Protein AF-0000000084753211 (afdb_homodimer)

Nearest PDB structures (foldseek):
  8gy3-assembly1_B  TM=9.825E-01  e=1.846E-16  Gluconobacter oxydans
  1n5w-assembly1_D  TM=9.647E-01  e=4.716E-14  Afipia carboxidovorans OM5
  4zoh-assembly1_C-2  TM=9.561E-01  e=1.490E-13  Sulfurisphaera tokodaii str. 7
  3hrd-assembly1_H  TM=9.287E-01  e=1.147E-13  Eubacterium barkeri
  1t3q-assembly1_D  TM=9.280E-01  e=3.265E-13  Pseudomonas putida

Organism: Allomuricauda ruestringensis (strain DSM 13258 / CIP 107369 / LMG 19739 / B1) (NCBI:txid886377)

Foldseek 3Di:
DDWDWEAELNDIDIDDDDQQQQQLCCCCPVVNNPLQDDDDLPQQQQSRWWDWLLHTDRSSRDGPNNNPHTHIYFLVSAQVPHHQLLRVLCVVLVQDDVCSSVRRLSSQLSSVCVVPLQDDLVSQLVSSVSHDDPVPSSVSSSRSSNSSSVVVVVVPDD/DDWDWEAELNDIDIDDDDQQQQQLCCCCPVVNNPCQDDDDLPQQQQSRWWDWLLHTDRSSRDGPNNNPHTHIYFLVSAQVPHHQLLRVLCVVLVQDDVCSSVRRLSSQLSSVCVVPLQDDLVSQLVSSVSHDDPVPSSVSSSRSSNSSSVVVVVVPDD

Radius of gyration: 23.86 Å; Cα contacts (8 Å, |Δi|>4): 568; chains: 2; bounding box: 36×82×51 Å

InterPro domains:
  IPR001041 2Fe-2S ferredoxin-type iron-sulfur binding domain [PF00111] (6-60)
  IPR001041 2Fe-2S ferredoxin-type iron-sulfur binding domain [PS51085] (2-78)
  IPR001041 2Fe-2S ferredoxin-type iron-sulfur binding domain [cd00207] (5-58)
  IPR002888 [2Fe-2S]-binding [PF01799] (74-146)
  IPR006058 2Fe-2S ferredoxin, iron-sulphur binding site [PS00197] (40-48)
  IPR012675 Beta-grasp domain superfamily [G3DSA:3.10.20.30] (1-76)
  IPR036010 2Fe-2S ferredoxin-like superfamily [SSF54292] (3-79)
  IPR036884 [2Fe-2S]-binding domain superfamily [SSF47741] (74-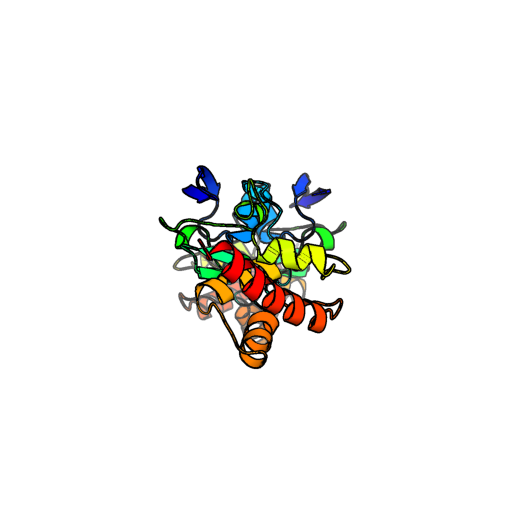155)
  IPR051452 Diverse Oxidoreductases [PTHR44379] (3-154)

Structure (mmCIF, N/CA/C/O backbone):
data_AF-0000000084753211-model_v1
#
loop_
_entity.id
_entity.type
_entity.pdbx_description
1 polymer 'Isoquinoline 1-oxidoreductase'
#
loop_
_atom_site.group_PDB
_atom_site.id
_atom_site.type_symbol
_atom_site.label_atom_id
_atom_site.label_alt_id
_atom_site.label_comp_id
_atom_site.label_asym_id
_atom_site.label_entity_id
_atom_site.label_seq_id
_atom_site.pdbx_PDB_ins_code
_atom_site.Cartn_x
_atom_site.Cartn_y
_atom_site.Cartn_z
_atom_site.occupancy
_atom_site.B_iso_or_equiv
_atom_site.auth_seq_id
_atom_site.auth_comp_id
_atom_site.auth_asym_id
_atom_site.auth_atom_id
_atom_site.pdbx_PDB_model_num
ATOM 1 N N . MET A 1 1 ? 10.016 9.797 -9.602 1 83.5 1 MET A N 1
ATOM 2 C CA . MET A 1 1 ? 9.453 8.836 -10.539 1 83.5 1 MET A CA 1
ATOM 3 C C . MET A 1 1 ? 10.508 8.336 -11.516 1 83.5 1 MET A C 1
ATOM 5 O O . MET A 1 1 ? 11.422 9.086 -11.875 1 83.5 1 MET A O 1
ATOM 9 N N . ALA A 1 2 ? 10.617 7.016 -11.797 1 89.75 2 ALA A N 1
ATOM 10 C CA . ALA A 1 2 ? 11.547 6.395 -12.742 1 89.75 2 ALA A CA 1
ATOM 11 C C . ALA A 1 2 ? 10.805 5.477 -13.711 1 89.75 2 ALA A C 1
ATOM 13 O O . ALA A 1 2 ? 9.672 5.066 -13.445 1 89.75 2 ALA A O 1
ATOM 14 N N . THR A 1 3 ? 11.445 5.359 -14.852 1 96.19 3 THR A N 1
ATOM 15 C CA . THR A 1 3 ? 10.906 4.422 -15.836 1 96.19 3 THR A CA 1
ATOM 16 C C . THR A 1 3 ? 11.43 3.012 -15.578 1 96.19 3 THR A C 1
ATOM 18 O O . THR A 1 3 ? 12.633 2.816 -15.383 1 96.19 3 THR A O 1
ATOM 21 N N . TYR A 1 4 ? 10.555 2.102 -15.555 1 97.38 4 TYR A N 1
ATOM 22 C CA . TYR A 1 4 ? 10.891 0.697 -15.344 1 97.38 4 TYR A CA 1
ATOM 23 C C . TYR A 1 4 ? 10.469 -0.145 -16.547 1 97.38 4 TYR A C 1
ATOM 25 O O . TYR A 1 4 ? 9.484 0.166 -17.219 1 97.38 4 TYR A O 1
ATOM 33 N N . THR A 1 5 ? 11.258 -1.128 -16.828 1 98.06 5 THR A N 1
ATOM 34 C CA . THR A 1 5 ? 10.883 -2.201 -17.75 1 98.06 5 THR A C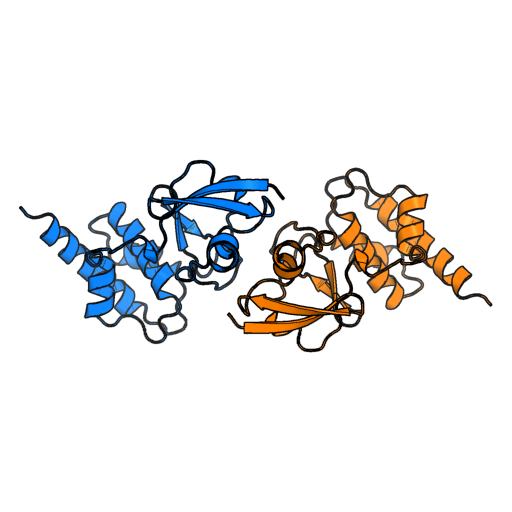A 1
ATOM 35 C C . THR A 1 5 ? 10.922 -3.553 -17.031 1 98.06 5 THR A C 1
ATOM 37 O O . THR A 1 5 ? 11.945 -3.92 -16.453 1 98.06 5 THR A O 1
ATOM 40 N N . ILE A 1 6 ? 9.852 -4.215 -17.109 1 98.25 6 ILE A N 1
ATOM 41 C CA . ILE A 1 6 ? 9.773 -5.516 -16.453 1 98.25 6 ILE A CA 1
ATOM 42 C C . ILE A 1 6 ? 9.305 -6.57 -17.453 1 98.25 6 ILE A C 1
ATOM 44 O O . ILE A 1 6 ? 8.688 -6.242 -18.469 1 98.25 6 ILE A O 1
ATOM 48 N N . ASN A 1 7 ? 9.672 -7.816 -17.203 1 98.69 7 ASN A N 1
ATOM 49 C CA . ASN A 1 7 ? 9.102 -8.938 -17.953 1 98.69 7 ASN A CA 1
ATOM 50 C C . ASN A 1 7 ? 7.871 -9.5 -17.25 1 98.69 7 ASN A C 1
ATOM 52 O O . ASN A 1 7 ? 7.984 -10.078 -16.156 1 98.69 7 ASN A O 1
ATOM 56 N N . LEU A 1 8 ? 6.75 -9.312 -17.812 1 98.62 8 LEU A N 1
ATOM 57 C CA . LEU A 1 8 ? 5.477 -9.742 -17.25 1 98.62 8 LEU A CA 1
ATOM 58 C C . LEU A 1 8 ? 4.812 -10.781 -18.156 1 98.62 8 LEU A C 1
ATOM 60 O O . LEU A 1 8 ? 4.434 -10.484 -19.281 1 98.62 8 LEU A O 1
ATOM 64 N N . ASN A 1 9 ? 4.719 -11.969 -17.609 1 98.19 9 ASN A N 1
ATOM 65 C CA . ASN A 1 9 ? 4.074 -13.047 -18.344 1 98.19 9 ASN A CA 1
ATOM 66 C C . ASN A 1 9 ? 4.695 -13.227 -19.734 1 98.19 9 ASN A C 1
ATOM 68 O O . ASN A 1 9 ? 3.982 -13.398 -20.719 1 98.19 9 ASN A O 1
ATOM 72 N N . GLY A 1 10 ? 5.949 -13.039 -19.766 1 97.44 10 GLY A N 1
ATOM 73 C CA . GLY A 1 10 ? 6.695 -13.305 -20.984 1 97.44 10 GLY A CA 1
ATOM 74 C C . GLY A 1 10 ? 6.836 -12.094 -21.891 1 97.44 10 GLY A C 1
ATOM 75 O O . GLY A 1 10 ? 7.484 -12.156 -22.922 1 97.44 10 GLY A O 1
ATOM 76 N N . GLU A 1 11 ? 6.277 -10.977 -21.516 1 97.56 11 GLU A N 1
ATOM 77 C CA . GLU A 1 11 ? 6.312 -9.766 -22.328 1 97.56 11 GLU A CA 1
ATOM 78 C C . GLU A 1 11 ? 6.945 -8.609 -21.562 1 97.56 11 GLU A C 1
ATOM 80 O O . GLU A 1 11 ? 6.68 -8.422 -20.375 1 97.56 11 GLU A O 1
ATOM 85 N N . ASP A 1 12 ? 7.715 -7.852 -22.266 1 98.19 12 ASP A N 1
ATOM 86 C CA . ASP A 1 12 ? 8.305 -6.672 -21.641 1 98.19 12 ASP A CA 1
ATOM 87 C C . ASP A 1 12 ? 7.305 -5.52 -21.578 1 98.19 12 ASP A C 1
ATOM 89 O O . ASP A 1 12 ? 6.602 -5.254 -22.562 1 98.19 12 ASP A O 1
ATOM 93 N N . GLN A 1 13 ? 7.184 -4.949 -20.453 1 97.75 13 GLN A N 1
ATOM 94 C CA . GLN A 1 13 ? 6.344 -3.777 -20.219 1 97.75 13 GLN A CA 1
ATOM 95 C C . GLN A 1 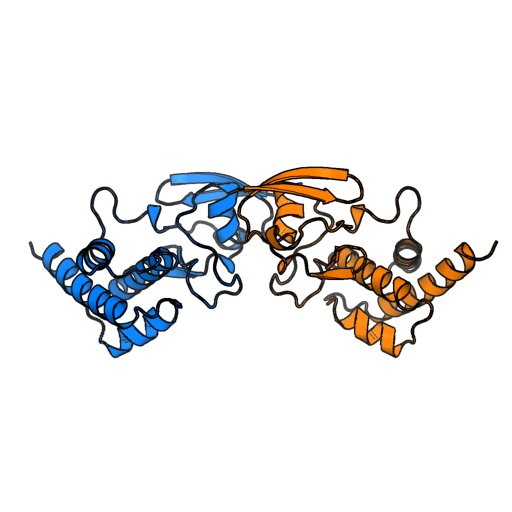13 ? 7.156 -2.619 -19.656 1 97.75 13 GLN A C 1
ATOM 97 O O . GLN A 1 13 ? 7.953 -2.807 -18.734 1 97.75 13 GLN A O 1
ATOM 102 N N . SER A 1 14 ? 6.984 -1.438 -20.203 1 98 14 SER A N 1
ATOM 103 C CA . SER A 1 14 ? 7.656 -0.244 -19.703 1 98 14 SER A CA 1
ATOM 104 C C . SER A 1 14 ? 6.648 0.774 -19.172 1 98 14 SER A C 1
ATOM 106 O O . SER A 1 14 ? 5.598 0.984 -19.781 1 98 14 SER A O 1
ATOM 108 N N . PHE A 1 15 ? 6.957 1.398 -18.062 1 96.62 15 PHE A N 1
ATOM 109 C CA . PHE A 1 15 ? 6.09 2.383 -17.422 1 96.62 15 PHE A CA 1
ATOM 110 C C . PHE A 1 15 ? 6.883 3.25 -16.453 1 96.62 15 PHE A C 1
ATOM 112 O O . PHE A 1 15 ? 8.031 2.936 -16.125 1 96.62 15 PHE A O 1
ATOM 119 N N . THR A 1 16 ? 6.34 4.34 -16.078 1 96.19 16 THR A N 1
ATOM 120 C CA . THR A 1 16 ? 6.945 5.25 -15.109 1 96.19 16 THR A CA 1
ATOM 121 C C . THR A 1 16 ? 6.129 5.289 -13.82 1 96.19 16 THR A C 1
ATOM 123 O O . THR A 1 16 ? 4.898 5.352 -13.859 1 96.19 16 THR A O 1
ATOM 126 N N . CYS A 1 17 ? 6.832 5.094 -12.648 1 95.94 17 CYS A N 1
ATOM 127 C CA . CYS A 1 17 ? 6.184 5.184 -11.352 1 95.94 17 CYS A CA 1
ATOM 128 C C . CYS A 1 17 ? 7.211 5.406 -10.242 1 95.94 17 CYS A C 1
ATOM 130 O O . CYS A 1 17 ? 8.406 5.508 -10.516 1 95.94 17 CYS A O 1
ATOM 132 N N . ASP A 1 18 ? 6.68 5.652 -9.023 1 96 18 ASP A N 1
ATOM 133 C CA . ASP A 1 18 ? 7.555 5.754 -7.859 1 96 18 ASP A CA 1
ATOM 134 C C . ASP A 1 18 ? 8.25 4.426 -7.578 1 96 18 ASP A C 1
ATOM 136 O O . ASP A 1 18 ? 7.629 3.363 -7.668 1 96 18 ASP A O 1
ATOM 140 N N . GLU A 1 19 ? 9.547 4.426 -7.238 1 96.62 19 GLU A N 1
ATOM 141 C CA . GLU A 1 19 ? 10.367 3.236 -7.031 1 96.62 19 GLU A CA 1
ATOM 142 C C . GLU A 1 19 ? 9.82 2.375 -5.898 1 96.62 19 GLU A C 1
ATOM 144 O O . GLU A 1 19 ? 10.07 1.169 -5.852 1 96.62 19 GLU A O 1
ATOM 149 N N . ASN A 1 20 ? 9.023 3.008 -4.965 1 96.75 20 ASN A N 1
ATOM 150 C CA . ASN A 1 20 ? 8.539 2.307 -3.781 1 96.75 20 ASN A CA 1
ATOM 151 C C . ASN A 1 20 ? 7.125 1.776 -3.98 1 96.75 20 ASN A C 1
ATOM 153 O O . ASN A 1 20 ? 6.566 1.126 -3.094 1 96.75 20 ASN A O 1
ATOM 157 N N . MET A 1 21 ? 6.543 2.076 -5.1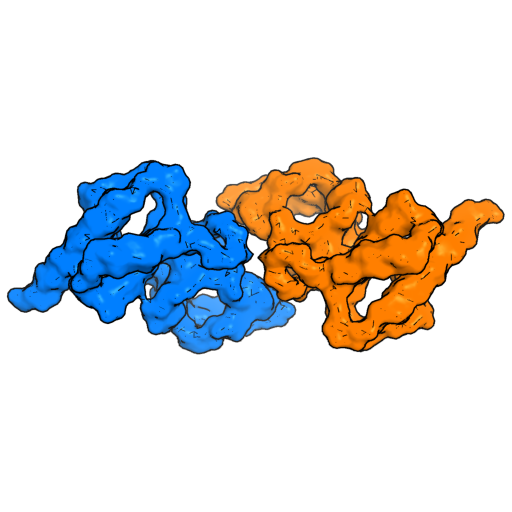76 1 96.81 21 MET A N 1
ATOM 158 C CA . MET A 1 21 ? 5.188 1.586 -5.41 1 96.81 21 MET A CA 1
ATOM 159 C C . MET A 1 21 ? 5.145 0.062 -5.375 1 96.81 21 MET A C 1
ATOM 161 O O . MET A 1 21 ? 5.918 -0.602 -6.066 1 96.81 21 MET A O 1
ATOM 165 N N . PRO A 1 22 ? 4.207 -0.458 -4.469 1 97.94 22 PRO A N 1
ATOM 166 C CA . PRO A 1 22 ? 4.102 -1.919 -4.441 1 97.94 22 PRO A CA 1
ATOM 167 C C . PRO A 1 22 ? 3.738 -2.512 -5.801 1 97.94 22 PRO A C 1
ATOM 169 O O . PRO A 1 22 ? 2.902 -1.955 -6.516 1 97.94 22 PRO A O 1
ATOM 172 N N . LEU A 1 23 ? 4.387 -3.596 -6.121 1 98.56 23 LEU A N 1
ATOM 173 C CA . LEU A 1 23 ? 4.184 -4.281 -7.395 1 98.56 23 LEU A CA 1
ATOM 174 C C . LEU A 1 23 ? 2.707 -4.586 -7.617 1 98.56 23 LEU A C 1
ATOM 176 O O . LEU A 1 23 ? 2.223 -4.535 -8.75 1 98.56 23 LEU A O 1
ATOM 180 N N . LEU A 1 24 ? 1.937 -4.852 -6.57 1 98.5 24 LEU A N 1
ATOM 181 C CA . LEU A 1 24 ? 0.503 -5.094 -6.688 1 98.5 24 LEU A CA 1
ATOM 182 C C . LEU A 1 24 ? -0.19 -3.939 -7.402 1 98.5 24 LEU A C 1
ATOM 184 O O . LEU A 1 24 ? -0.967 -4.16 -8.336 1 98.5 24 LEU A O 1
ATOM 188 N N . TRP A 1 25 ? 0.121 -2.744 -6.992 1 97.62 25 TRP A N 1
ATOM 189 C CA . TRP A 1 25 ? -0.565 -1.587 -7.555 1 97.62 25 TRP A CA 1
ATOM 190 C C . TRP A 1 25 ? -0.035 -1.264 -8.945 1 97.62 25 TRP A C 1
ATOM 192 O O . TRP A 1 25 ? -0.783 -0.799 -9.812 1 97.62 25 TRP A O 1
ATOM 202 N N . VAL A 1 26 ? 1.238 -1.549 -9.203 1 97.88 26 VAL A N 1
ATOM 203 C CA . VAL A 1 26 ? 1.739 -1.451 -10.57 1 97.88 26 VAL A CA 1
ATOM 204 C C . VAL A 1 26 ? 0.921 -2.357 -11.484 1 97.88 26 VAL A C 1
ATOM 206 O O . VAL A 1 26 ? 0.431 -1.918 -12.531 1 97.88 26 VAL A O 1
ATOM 209 N N . LEU A 1 27 ? 0.749 -3.584 -11.039 1 98.19 27 LEU A N 1
ATOM 210 C CA . LEU A 1 27 ? 0.036 -4.562 -11.852 1 98.19 27 LEU A CA 1
ATOM 211 C C . LEU A 1 27 ? -1.407 -4.125 -12.086 1 98.19 27 LEU A C 1
ATOM 213 O O . LEU A 1 27 ? -1.854 -4.035 -13.234 1 98.19 27 LEU A O 1
ATOM 217 N N . ARG A 1 28 ? -2.074 -3.746 -11.023 1 96.94 28 ARG A N 1
ATOM 218 C CA . ARG A 1 28 ? -3.516 -3.535 -11.109 1 96.94 28 ARG A CA 1
ATOM 219 C C . ARG A 1 28 ? -3.836 -2.176 -11.727 1 96.94 28 ARG A C 1
ATOM 221 O O . ARG A 1 28 ? -4.73 -2.062 -12.562 1 96.94 28 ARG A O 1
ATOM 228 N N . GLU A 1 29 ? -3.053 -1.163 -11.32 1 94.25 29 GLU A N 1
ATOM 229 C CA . GLU A 1 29 ? -3.48 0.198 -11.633 1 94.25 29 GLU A CA 1
ATOM 230 C C . GLU A 1 29 ? -2.66 0.789 -12.773 1 94.25 29 GLU A C 1
ATOM 232 O O . GLU A 1 29 ? -3.186 1.544 -13.594 1 94.25 29 GLU A O 1
ATOM 237 N N . VAL A 1 30 ? -1.401 0.484 -12.852 1 94.56 30 VAL A N 1
ATOM 238 C CA . VAL A 1 30 ? -0.56 1.032 -13.906 1 94.56 30 VAL A CA 1
ATOM 239 C C . VAL A 1 30 ? -0.692 0.179 -15.164 1 94.56 30 VAL A C 1
ATOM 241 O O . VAL A 1 30 ? -0.908 0.706 -16.266 1 94.56 30 VAL A O 1
ATOM 244 N N . LEU A 1 31 ? -0.688 -1.137 -15.023 1 96.38 31 LEU A N 1
ATOM 245 C CA . LEU A 1 31 ? -0.654 -2.031 -16.172 1 96.38 31 LEU A CA 1
ATOM 246 C C . LEU A 1 31 ? -2.025 -2.648 -16.422 1 96.38 31 LEU A C 1
ATOM 248 O O . LEU A 1 31 ? -2.221 -3.357 -17.406 1 96.38 31 LEU A O 1
ATOM 252 N N . GLN A 1 32 ? -2.936 -2.508 -15.523 1 94.94 32 GLN A N 1
ATOM 253 C CA . GLN A 1 32 ? -4.328 -2.916 -15.648 1 94.94 32 GLN A CA 1
ATOM 254 C C . GLN A 1 32 ? -4.453 -4.434 -15.734 1 94.94 32 GLN A C 1
ATOM 256 O O . GLN A 1 32 ? -5.277 -4.957 -16.484 1 94.94 32 GLN A O 1
ATOM 261 N N . LYS A 1 33 ? -3.512 -5.078 -15.125 1 97 33 LYS A N 1
ATOM 262 C CA . LYS A 1 33 ? -3.619 -6.516 -14.898 1 97 33 LYS A CA 1
ATOM 263 C C . LYS A 1 33 ? -4.23 -6.812 -13.531 1 97 33 LYS A C 1
ATOM 265 O O . LYS A 1 33 ? -3.518 -6.891 -12.531 1 97 33 LYS A O 1
ATOM 270 N N . THR A 1 34 ? -5.523 -7.109 -13.547 1 97.06 34 THR A N 1
ATOM 271 C CA . THR A 1 34 ? -6.266 -7.066 -12.289 1 97.06 34 THR A CA 1
ATOM 272 C C . THR A 1 34 ? -6.555 -8.477 -11.789 1 97.06 34 THR A C 1
ATOM 274 O O . THR A 1 34 ? -7.344 -8.664 -10.859 1 97.06 34 THR A O 1
ATOM 277 N N . GLY A 1 35 ? -5.895 -9.5 -12.383 1 97.62 35 GLY A N 1
ATOM 278 C CA . GLY A 1 35 ? -6.062 -10.852 -11.883 1 97.62 35 GLY A CA 1
ATOM 279 C C . GLY A 1 35 ? -5.543 -11.039 -10.469 1 97.62 35 GLY A C 1
ATOM 280 O O . GLY A 1 35 ? -6.125 -11.789 -9.68 1 97.62 35 GLY A O 1
ATOM 281 N N . THR A 1 36 ? -4.395 -10.375 -10.219 1 98.56 36 THR A N 1
ATOM 282 C CA . THR A 1 36 ? -3.848 -10.344 -8.867 1 98.56 36 THR A CA 1
ATOM 283 C C . THR A 1 36 ? -4.695 -9.453 -7.961 1 98.56 36 THR A C 1
ATOM 285 O O . THR A 1 36 ? -5.02 -8.32 -8.328 1 98.56 36 THR A O 1
ATOM 288 N N . LYS A 1 37 ? -5.07 -9.953 -6.785 1 98.12 37 LYS A N 1
ATOM 289 C CA . LYS A 1 37 ? -6.074 -9.258 -5.988 1 98.12 37 LYS A CA 1
ATOM 290 C C . LYS A 1 37 ? -5.441 -8.594 -4.77 1 98.12 37 LYS A C 1
ATOM 292 O O . LYS A 1 37 ? -4.438 -9.078 -4.242 1 98.12 37 LYS A O 1
ATOM 297 N N . TYR A 1 38 ? -6.074 -7.504 -4.449 1 97.5 38 TYR A N 1
ATOM 298 C CA . TYR A 1 38 ? -5.73 -6.855 -3.188 1 97.5 38 TYR A CA 1
ATOM 299 C C . TYR A 1 38 ? -6.5 -7.48 -2.029 1 97.5 38 TYR A C 1
ATOM 301 O O . TYR A 1 38 ? -7.703 -7.727 -2.137 1 97.5 38 TYR A O 1
ATOM 309 N N . GLY A 1 39 ? -5.801 -7.734 -0.949 1 96.75 39 GLY A N 1
ATOM 310 C CA . GLY A 1 39 ? -6.43 -8.219 0.267 1 96.75 39 GLY A CA 1
ATOM 311 C C . GLY A 1 39 ? -6.078 -7.398 1.492 1 96.75 39 GLY A C 1
ATOM 312 O O . GLY A 1 39 ? -6.777 -6.438 1.82 1 96.75 39 GLY A O 1
ATOM 313 N N . CYS A 1 40 ? -4.957 -7.652 2.107 1 94.69 40 CYS A N 1
ATOM 314 C CA . CYS A 1 40 ? -4.66 -7.027 3.391 1 94.69 40 CYS A CA 1
ATOM 315 C C . CYS A 1 40 ? -3.6 -5.945 3.236 1 94.69 40 CYS A C 1
ATOM 317 O O . CYS A 1 40 ? -3.471 -5.07 4.094 1 94.69 40 CYS A O 1
ATOM 319 N N . GLY A 1 41 ? -2.781 -6.027 2.227 1 94.44 41 GLY A N 1
ATOM 320 C CA . GLY A 1 41 ? -1.77 -5.023 1.938 1 94.44 41 GLY A CA 1
ATOM 321 C C . GLY A 1 41 ? -0.546 -5.137 2.83 1 94.44 41 GLY A C 1
ATOM 322 O O . GLY A 1 41 ? 0.394 -4.348 2.705 1 94.44 41 GLY A O 1
ATOM 323 N N . ILE A 1 42 ? -0.54 -6.109 3.74 1 93.69 42 ILE A N 1
ATOM 324 C CA . ILE A 1 42 ? 0.597 -6.211 4.648 1 93.69 42 ILE A CA 1
ATOM 325 C C . ILE A 1 42 ? 1.195 -7.613 4.566 1 93.69 42 ILE A C 1
ATOM 327 O O . ILE A 1 42 ? 1.852 -8.07 5.508 1 93.69 42 ILE A O 1
ATOM 331 N N . GLY A 1 43 ? 0.807 -8.391 3.527 1 96.56 43 GLY A N 1
ATOM 332 C CA . GLY A 1 43 ? 1.462 -9.648 3.203 1 96.56 43 GLY A CA 1
ATOM 333 C C . GLY A 1 43 ? 0.919 -10.828 3.992 1 96.56 43 GLY A C 1
ATOM 334 O O . GLY A 1 43 ? 1.53 -11.898 4.02 1 96.56 43 GLY A O 1
ATOM 335 N N . GLN A 1 44 ? -0.256 -10.68 4.52 1 96.75 44 GLN A N 1
ATOM 336 C CA . GLN A 1 44 ? -0.739 -11.719 5.418 1 96.75 44 GLN A CA 1
ATOM 337 C C . GLN A 1 44 ? -1.76 -12.617 4.727 1 96.75 44 GLN A C 1
ATOM 339 O O . GLN A 1 44 ? -1.751 -13.836 4.914 1 96.75 44 GLN A O 1
ATOM 344 N N . CYS A 1 45 ? -2.6 -12.172 3.863 1 97.94 45 CYS A N 1
ATOM 345 C CA . CYS A 1 45 ? -3.754 -12.922 3.391 1 97.94 45 CYS A CA 1
ATOM 346 C C . CYS A 1 45 ? -3.395 -13.766 2.172 1 97.94 45 CYS A C 1
ATOM 348 O O . CYS A 1 45 ? -4.062 -14.758 1.879 1 97.94 45 CYS A O 1
ATOM 350 N N . GLY A 1 46 ? -2.459 -13.273 1.342 1 98.62 46 GLY A N 1
ATOM 351 C CA . GLY A 1 46 ? -1.945 -14.086 0.253 1 98.62 46 GLY A CA 1
ATOM 352 C C . GLY A 1 46 ? -2.691 -13.875 -1.052 1 98.62 46 GLY A C 1
ATOM 353 O O . GLY A 1 46 ? -2.309 -14.43 -2.086 1 98.62 46 GLY A O 1
ATOM 354 N N . ALA A 1 47 ? -3.73 -13.047 -1.059 1 98.56 47 ALA A N 1
ATOM 355 C CA . ALA A 1 47 ? -4.527 -12.836 -2.266 1 98.56 47 ALA A CA 1
ATOM 356 C C . ALA A 1 47 ? -3.676 -12.234 -3.385 1 98.56 47 ALA A C 1
ATOM 358 O O . ALA A 1 47 ? -3.959 -12.453 -4.566 1 98.56 47 ALA A O 1
ATOM 359 N N . CYS A 1 48 ? -2.58 -11.609 -3.031 1 98.75 48 CYS A N 1
ATOM 360 C CA . CYS A 1 48 ? -1.768 -10.859 -3.979 1 98.75 48 CYS A CA 1
ATOM 361 C C . CYS A 1 48 ? -0.599 -11.695 -4.484 1 98.75 48 CYS A C 1
ATOM 363 O O . CYS A 1 48 ? 0.344 -11.156 -5.07 1 98.75 48 CYS A O 1
ATOM 365 N N . THR A 1 49 ? -0.604 -12.961 -4.273 1 98.94 49 THR A N 1
ATOM 366 C CA . THR A 1 49 ? 0.531 -13.82 -4.578 1 98.94 49 THR A CA 1
ATOM 367 C C . THR A 1 49 ? 0.797 -13.852 -6.082 1 98.94 49 THR A C 1
ATOM 369 O O . THR A 1 49 ? -0.127 -14.031 -6.875 1 98.94 49 THR A O 1
ATOM 372 N N . ILE A 1 50 ? 1.996 -13.633 -6.473 1 98.88 50 ILE A N 1
ATOM 373 C CA . ILE A 1 50 ? 2.539 -13.812 -7.812 1 98.88 50 ILE A CA 1
ATOM 374 C C . ILE A 1 50 ? 3.84 -14.609 -7.738 1 98.88 50 ILE A C 1
ATOM 376 O O . ILE A 1 50 ? 4.246 -15.047 -6.66 1 98.88 50 ILE A O 1
ATOM 380 N N . HIS A 1 51 ? 4.414 -14.883 -8.922 1 98.81 51 HIS A N 1
ATOM 381 C CA . HIS A 1 51 ? 5.727 -15.516 -8.922 1 98.81 51 HIS A CA 1
ATOM 382 C C . HIS A 1 51 ? 6.801 -14.562 -9.438 1 98.81 51 HIS A C 1
ATOM 384 O O . HIS A 1 51 ? 6.582 -13.844 -10.414 1 98.81 51 HIS A O 1
ATOM 390 N N . LEU A 1 52 ? 7.879 -14.5 -8.789 1 98.62 52 LEU A N 1
ATOM 391 C CA . LEU A 1 52 ? 9.125 -13.883 -9.25 1 98.62 52 LEU A CA 1
ATOM 392 C C . LEU A 1 52 ? 10.18 -14.953 -9.523 1 98.62 52 LEU A C 1
ATOM 394 O O . LEU A 1 52 ? 10.664 -15.602 -8.602 1 98.62 52 LEU A O 1
ATOM 398 N N . ASP A 1 53 ? 10.516 -15.133 -10.812 1 98.25 53 ASP A N 1
ATOM 399 C CA . ASP A 1 53 ? 11.414 -16.203 -11.242 1 98.25 53 ASP A CA 1
ATOM 400 C C . ASP A 1 53 ? 10.961 -17.547 -10.68 1 98.25 53 ASP A C 1
ATOM 402 O O . ASP A 1 53 ? 11.773 -18.312 -10.164 1 98.25 53 ASP A O 1
ATOM 406 N N . GLY A 1 54 ? 9.688 -17.688 -10.656 1 97.56 54 GLY A N 1
ATOM 407 C CA . GLY A 1 54 ? 9.117 -18.984 -10.305 1 97.56 54 GLY A CA 1
ATOM 408 C C . GLY A 1 54 ? 8.812 -19.109 -8.82 1 97.56 54 GLY A C 1
ATOM 409 O O . GLY A 1 54 ? 8.18 -20.078 -8.398 1 97.56 54 GLY A O 1
ATOM 410 N N . ASN A 1 55 ? 9.211 -18.156 -8 1 98.12 55 ASN A N 1
ATOM 411 C CA . ASN A 1 55 ? 8.992 -18.203 -6.559 1 98.12 55 ASN A CA 1
ATOM 412 C C . ASN A 1 55 ? 7.785 -17.359 -6.148 1 98.12 55 ASN A C 1
ATOM 414 O O . ASN A 1 55 ? 7.629 -16.234 -6.594 1 98.12 55 ASN A O 1
ATOM 418 N N . ALA A 1 56 ? 6.996 -17.969 -5.301 1 98.56 56 ALA A N 1
ATOM 419 C CA . ALA A 1 56 ? 5.82 -17.25 -4.816 1 98.56 56 ALA A CA 1
ATOM 420 C C . ALA A 1 56 ? 6.223 -16.078 -3.912 1 98.56 56 ALA A C 1
ATOM 422 O O . ALA A 1 56 ? 7.031 -16.25 -2.996 1 98.56 56 ALA A O 1
ATOM 423 N N . VAL A 1 57 ? 5.695 -14.891 -4.195 1 98.69 57 VAL A N 1
ATOM 424 C CA . VAL A 1 57 ? 5.938 -13.719 -3.367 1 98.69 57 VAL A CA 1
ATOM 425 C C . VAL A 1 57 ? 4.641 -12.922 -3.207 1 98.69 57 VAL A C 1
ATOM 427 O O . VAL A 1 57 ? 3.703 -13.094 -3.988 1 98.69 57 VAL A O 1
ATOM 430 N N . ARG A 1 58 ? 4.566 -12.148 -2.133 1 98.69 58 ARG A N 1
ATOM 431 C CA . ARG A 1 58 ? 3.461 -11.219 -1.923 1 98.69 58 ARG A CA 1
ATOM 432 C C . ARG A 1 58 ? 3.725 -9.891 -2.619 1 98.69 58 ARG A C 1
ATOM 434 O O . ARG A 1 58 ? 4.562 -9.102 -2.174 1 98.69 58 ARG A O 1
ATOM 441 N N . SER A 1 59 ? 2.977 -9.602 -3.674 1 98.75 59 SER A N 1
ATOM 442 C CA . SER A 1 59 ? 3.252 -8.438 -4.508 1 98.75 59 SER A CA 1
ATOM 443 C C . SER A 1 59 ? 2.916 -7.141 -3.777 1 98.75 59 SER A C 1
ATOM 445 O O . SER A 1 59 ? 3.414 -6.074 -4.137 1 98.75 59 SER A O 1
ATOM 447 N N . CYS A 1 60 ? 2.023 -7.195 -2.707 1 97.81 60 CYS A N 1
ATOM 448 C CA . CYS A 1 60 ? 1.619 -5.996 -1.982 1 97.81 60 CYS A CA 1
ATOM 449 C C . CYS A 1 60 ? 2.754 -5.48 -1.104 1 97.81 60 CYS A C 1
ATOM 451 O O . CYS A 1 60 ? 2.723 -4.336 -0.651 1 97.81 60 CYS A O 1
ATOM 453 N N . MET A 1 61 ? 3.764 -6.34 -0.955 1 96.38 61 MET A N 1
ATOM 454 C CA . MET A 1 61 ? 4.875 -5.973 -0.079 1 96.38 61 MET A CA 1
ATOM 455 C C . MET A 1 61 ? 6.141 -5.715 -0.887 1 96.38 61 MET A C 1
ATOM 457 O O . MET A 1 61 ? 7.18 -5.359 -0.325 1 96.38 61 MET A O 1
ATOM 461 N N . MET A 1 62 ? 6.113 -5.906 -2.162 1 97.38 62 MET A N 1
ATOM 462 C CA . MET A 1 62 ? 7.309 -5.789 -2.994 1 97.38 62 MET A CA 1
ATOM 463 C C . MET A 1 62 ? 7.285 -4.496 -3.799 1 97.38 62 MET A C 1
ATOM 465 O O . MET A 1 62 ? 6.445 -4.324 -4.684 1 97.38 62 MET A O 1
ATOM 469 N N . PRO A 1 63 ? 8.242 -3.619 -3.525 1 97.88 63 PRO A N 1
ATOM 470 C CA . PRO A 1 63 ? 8.32 -2.432 -4.383 1 97.88 63 PRO A CA 1
ATOM 471 C C . PRO A 1 63 ? 8.82 -2.748 -5.789 1 97.88 63 PRO A C 1
ATOM 473 O O . PRO A 1 63 ? 9.602 -3.686 -5.973 1 97.88 63 PRO A O 1
ATOM 476 N N . ILE A 1 64 ? 8.438 -1.971 -6.711 1 98.25 64 ILE A N 1
ATOM 477 C CA . ILE A 1 64 ? 8.812 -2.195 -8.102 1 98.25 64 ILE A CA 1
ATOM 478 C C . ILE A 1 64 ? 10.336 -2.162 -8.242 1 98.25 64 ILE A C 1
ATOM 480 O O . ILE A 1 64 ? 10.906 -2.9 -9.047 1 98.25 64 ILE A O 1
ATOM 484 N N . SER A 1 65 ? 11 -1.411 -7.418 1 97.69 65 SER A N 1
ATOM 485 C CA . SER A 1 65 ? 12.445 -1.256 -7.52 1 97.69 65 SER A CA 1
ATOM 486 C C . SER A 1 65 ? 13.172 -2.551 -7.16 1 97.69 65 SER A C 1
ATOM 488 O O . SER A 1 65 ? 14.336 -2.738 -7.516 1 97.69 65 SER A O 1
ATOM 490 N N . ALA A 1 66 ? 12.547 -3.465 -6.477 1 97.5 66 ALA A N 1
ATOM 491 C CA . ALA A 1 66 ? 13.164 -4.703 -6.012 1 97.5 66 ALA A CA 1
ATOM 492 C C . ALA A 1 66 ? 13.047 -5.805 -7.059 1 97.5 66 ALA A C 1
ATOM 494 O O . ALA A 1 66 ? 13.648 -6.871 -6.922 1 97.5 66 ALA A O 1
ATOM 495 N N . VAL A 1 67 ? 12.312 -5.59 -8.141 1 97.88 67 VAL A N 1
ATOM 496 C CA . VAL A 1 67 ? 12.023 -6.629 -9.117 1 97.88 67 VAL A CA 1
ATOM 497 C C . VAL A 1 67 ? 13.273 -6.918 -9.953 1 97.88 67 VAL A C 1
ATOM 499 O O . VAL A 1 67 ? 13.602 -8.078 -10.203 1 97.88 67 VAL A O 1
ATOM 502 N N . GLY A 1 68 ? 13.953 -5.812 -10.336 1 95.81 68 GLY A N 1
ATOM 503 C CA . GLY A 1 68 ? 15.133 -5.977 -11.172 1 95.81 68 GLY A CA 1
ATOM 504 C C . GLY A 1 68 ? 14.828 -6.668 -12.484 1 95.81 68 GLY A C 1
ATOM 505 O O . GLY A 1 68 ? 13.922 -6.27 -13.211 1 95.81 68 GLY A O 1
ATOM 506 N N . GLU A 1 69 ? 15.594 -7.73 -12.781 1 97.19 69 GLU A N 1
ATOM 507 C CA . GLU A 1 69 ? 15.461 -8.43 -14.055 1 97.19 69 GLU A CA 1
ATOM 508 C C . GLU A 1 69 ? 14.617 -9.695 -13.906 1 97.19 69 GLU A C 1
ATOM 510 O O . GLU A 1 69 ? 14.477 -10.469 -14.859 1 97.19 69 GLU A O 1
ATOM 515 N N . ALA A 1 70 ? 14.078 -9.906 -12.797 1 98.31 70 ALA A N 1
ATOM 516 C CA . ALA A 1 70 ? 13.32 -11.125 -12.547 1 98.31 70 ALA A CA 1
ATOM 517 C C . ALA A 1 70 ? 12.078 -11.195 -13.438 1 98.31 70 ALA A C 1
ATOM 519 O O . ALA A 1 70 ? 11.516 -10.164 -13.805 1 98.31 70 ALA A O 1
ATOM 520 N N . LYS A 1 71 ? 11.672 -12.32 -13.781 1 98.62 71 LYS A N 1
ATOM 521 C CA . LYS A 1 71 ? 10.461 -12.555 -14.555 1 98.62 71 LYS A CA 1
ATOM 522 C C . LYS A 1 71 ? 9.242 -12.664 -13.648 1 98.62 71 LYS A C 1
ATOM 524 O O . LYS A 1 71 ? 9.242 -13.438 -12.695 1 98.62 71 LYS A O 1
ATOM 529 N N . ILE A 1 72 ? 8.266 -11.898 -14.008 1 98.81 72 ILE A N 1
ATOM 530 C CA . ILE A 1 72 ? 7.027 -11.891 -13.234 1 98.81 72 ILE A CA 1
ATOM 531 C C . ILE A 1 72 ? 5.984 -12.773 -13.914 1 98.81 72 ILE A C 1
ATOM 533 O O . ILE A 1 72 ? 5.75 -12.656 -15.117 1 98.81 72 ILE A O 1
ATOM 537 N N . THR A 1 73 ? 5.391 -13.664 -13.133 1 98.81 73 THR A N 1
ATOM 538 C CA . THR A 1 73 ? 4.25 -14.445 -13.586 1 98.81 73 THR A CA 1
ATOM 539 C C . THR A 1 73 ? 3.045 -14.234 -12.68 1 98.81 73 THR A C 1
ATOM 541 O O . THR A 1 73 ? 3.15 -14.383 -11.461 1 98.81 73 THR A O 1
ATOM 544 N N . THR A 1 74 ? 1.938 -13.773 -13.227 1 98.75 74 THR A N 1
ATOM 545 C CA . THR A 1 74 ? 0.68 -13.633 -12.5 1 98.75 74 THR A CA 1
ATOM 546 C C . THR A 1 74 ? -0.293 -14.742 -12.891 1 98.75 74 THR A C 1
ATOM 548 O O . THR A 1 74 ? 0.041 -15.617 -13.695 1 98.75 74 THR A O 1
ATOM 551 N N . ILE A 1 75 ? -1.439 -14.68 -12.273 1 98.5 75 ILE A N 1
ATOM 552 C CA . ILE A 1 75 ? -2.469 -15.672 -12.562 1 98.5 75 ILE A CA 1
ATOM 553 C C . ILE A 1 75 ? -2.812 -15.633 -14.047 1 98.5 75 ILE A C 1
ATOM 555 O O . ILE A 1 75 ? -3.152 -16.672 -14.633 1 98.5 75 ILE A O 1
ATOM 559 N N . GLU A 1 76 ? -2.705 -14.508 -14.688 1 97.62 76 GLU A N 1
ATOM 560 C CA . GLU A 1 76 ? -3.023 -14.352 -16.109 1 97.62 76 GLU A CA 1
ATOM 561 C C . GLU A 1 76 ? -1.935 -14.953 -16.984 1 97.62 76 GLU A C 1
ATOM 563 O O . GLU A 1 76 ? -2.131 -15.125 -18.188 1 97.62 76 GLU A O 1
ATOM 568 N N . GLY A 1 77 ? -0.821 -15.25 -16.375 1 97.38 77 GLY A N 1
ATOM 569 C CA . GLY A 1 77 ? 0.308 -15.766 -17.125 1 97.38 77 GLY A CA 1
ATOM 570 C C . GLY A 1 77 ? 0.406 -17.281 -17.094 1 97.38 77 GLY A C 1
ATOM 571 O O . GLY A 1 77 ? 1.325 -17.859 -17.672 1 97.38 77 GLY A O 1
ATOM 572 N N . ILE A 1 78 ? -0.521 -17.922 -16.422 1 94.94 78 ILE A N 1
ATOM 573 C CA . ILE A 1 78 ? -0.476 -19.391 -16.406 1 94.94 78 ILE A CA 1
ATOM 574 C C . ILE A 1 78 ? -1.728 -19.953 -17.078 1 94.94 78 ILE A C 1
ATOM 576 O O . ILE A 1 78 ? -2.76 -19.281 -17.141 1 94.94 78 ILE A O 1
ATOM 580 N N . GLY A 1 79 ? -1.669 -21.062 -17.656 1 87.31 79 GLY A N 1
ATOM 581 C CA . GLY A 1 79 ? -2.814 -21.781 -18.203 1 87.31 79 GLY A CA 1
ATOM 582 C C . GLY A 1 79 ? -3.184 -21.344 -19.609 1 87.31 79 GLY A C 1
ATOM 583 O O . GLY A 1 79 ? -4.355 -21.391 -19.984 1 87.31 79 GLY A O 1
ATOM 584 N N . ASP A 1 80 ? -2.426 -20.656 -20.297 1 81.56 80 ASP A N 1
ATOM 585 C CA . ASP A 1 80 ? -2.662 -20.297 -21.688 1 81.56 80 ASP A CA 1
ATOM 586 C C . ASP A 1 80 ? -1.641 -20.953 -22.609 1 81.56 80 ASP A C 1
ATOM 588 O O . ASP A 1 80 ? -0.437 -20.719 -22.484 1 81.56 80 ASP A O 1
ATOM 592 N N . PRO A 1 81 ? -2.156 -21.766 -23.516 1 85.69 81 PRO A N 1
ATOM 593 C CA . PRO A 1 81 ? -3.52 -21.875 -24.031 1 85.69 81 PRO A CA 1
ATOM 594 C C . PRO A 1 81 ? -4.371 -22.875 -23.266 1 85.69 81 PRO A C 1
ATOM 596 O O . PRO A 1 81 ? -5.602 -22.828 -23.328 1 85.69 81 PRO A O 1
ATOM 599 N N . GLU A 1 82 ? -3.736 -23.781 -22.656 1 90.19 82 GLU A N 1
ATOM 600 C CA . GLU A 1 82 ? -4.465 -24.766 -21.859 1 90.19 82 GLU A CA 1
ATOM 601 C C . GLU A 1 82 ? -4.324 -24.484 -20.375 1 90.19 82 GLU A C 1
ATOM 603 O O . GLU A 1 82 ? -3.258 -24.078 -19.906 1 90.19 82 GLU A O 1
ATOM 608 N N . LEU A 1 83 ? -5.414 -24.781 -19.703 1 94.88 83 LEU A N 1
ATOM 609 C CA . LEU A 1 83 ? -5.41 -24.562 -18.25 1 94.88 83 LEU A CA 1
ATOM 610 C C . LEU A 1 83 ? -4.281 -25.328 -17.578 1 94.88 83 LEU A C 1
ATOM 612 O O . LEU A 1 83 ? -4.016 -26.484 -17.938 1 94.88 83 LEU A O 1
ATOM 616 N N . HIS A 1 84 ? -3.582 -24.672 -16.688 1 96.31 84 HIS A N 1
ATOM 617 C CA . HIS A 1 84 ? -2.648 -25.375 -15.82 1 96.31 84 HIS A CA 1
ATOM 618 C C . HIS A 1 84 ? -3.357 -26.469 -15.016 1 96.31 84 HIS A C 1
ATOM 620 O O . HIS A 1 84 ? -4.512 -26.281 -14.609 1 96.31 84 HIS A O 1
ATOM 626 N N . PRO A 1 85 ? -2.723 -27.547 -14.695 1 97.19 85 PRO A N 1
ATOM 627 C CA . PRO A 1 85 ? -3.359 -28.625 -13.938 1 97.19 85 PRO A CA 1
ATOM 628 C C . PRO A 1 85 ? -3.977 -28.125 -12.625 1 97.19 85 PRO A C 1
ATOM 630 O O . PRO A 1 85 ? -5.035 -28.609 -12.219 1 97.19 85 PRO A O 1
ATOM 633 N N . VAL A 1 86 ? -3.369 -27.203 -11.953 1 98.44 86 VAL A N 1
ATOM 634 C CA . VAL A 1 86 ? -3.932 -26.625 -10.734 1 98.44 86 VAL A CA 1
ATOM 635 C C . VAL A 1 86 ? -5.242 -25.906 -11.047 1 98.44 86 VAL A C 1
ATOM 637 O O . VAL A 1 86 ? -6.223 -26.047 -10.32 1 98.44 86 VAL A O 1
ATOM 640 N N . GLN A 1 87 ? -5.246 -25.156 -12.102 1 98.25 87 GLN A N 1
ATOM 641 C CA . GLN A 1 87 ? -6.469 -24.484 -12.523 1 98.25 87 GLN A CA 1
ATOM 642 C C . GLN A 1 87 ? -7.555 -25.5 -12.883 1 98.25 87 GLN A C 1
ATOM 644 O O . GLN A 1 87 ? -8.727 -25.297 -12.562 1 98.25 87 GLN A O 1
ATOM 649 N N . GLN A 1 88 ? -7.164 -26.547 -13.547 1 97.88 88 GLN A N 1
ATOM 650 C CA . GLN A 1 88 ? -8.102 -27.609 -13.883 1 97.88 88 GLN A CA 1
ATOM 651 C C . GLN A 1 88 ? -8.734 -28.219 -12.633 1 97.88 88 GLN A C 1
ATOM 653 O O . GLN A 1 88 ? -9.953 -28.406 -12.578 1 97.88 88 GLN A O 1
ATOM 658 N N . ALA A 1 89 ? -7.91 -28.453 -11.68 1 98.44 89 ALA A N 1
ATOM 659 C CA . ALA A 1 89 ? -8.391 -29.031 -10.422 1 98.44 89 ALA A CA 1
ATOM 660 C C . ALA A 1 89 ? -9.359 -28.078 -9.719 1 98.44 89 ALA A C 1
ATOM 662 O O . ALA A 1 89 ? -10.398 -28.5 -9.211 1 98.44 89 ALA A O 1
ATOM 663 N N . TRP A 1 90 ? -9.023 -26.797 -9.648 1 98.5 90 TRP A N 1
ATOM 664 C CA . TRP A 1 90 ? -9.883 -25.781 -9.047 1 98.5 90 TRP A CA 1
ATOM 665 C C . TRP A 1 90 ? -11.25 -25.75 -9.719 1 98.5 90 TRP A C 1
ATOM 667 O O . TRP A 1 90 ? -12.273 -25.656 -9.047 1 98.5 90 TRP A O 1
ATOM 677 N N . LYS A 1 91 ? -11.211 -25.828 -11.023 1 97.44 91 LYS A N 1
ATOM 678 C CA . LYS A 1 91 ? -12.445 -25.812 -11.805 1 97.44 91 LYS A CA 1
ATOM 679 C C . LYS A 1 91 ? -13.258 -27.078 -11.562 1 97.44 91 LYS A C 1
ATOM 681 O O . LYS A 1 91 ? -14.461 -27 -11.305 1 97.44 91 LYS A O 1
ATOM 686 N N . GLU A 1 92 ? -12.648 -28.172 -11.664 1 97.81 92 GLU A N 1
ATOM 687 C CA . GLU A 1 92 ? -13.312 -29.469 -11.539 1 97.81 92 GLU A CA 1
ATOM 688 C C . GLU A 1 92 ? -13.992 -29.609 -10.18 1 97.81 92 GLU A C 1
ATOM 690 O O . GLU A 1 92 ? -15.109 -30.125 -10.086 1 97.81 92 GLU A O 1
ATOM 695 N N . LEU A 1 93 ? -13.32 -29.125 -9.164 1 98.38 93 LEU A N 1
ATOM 696 C CA . LEU A 1 93 ? -13.828 -29.328 -7.812 1 98.38 93 LEU A CA 1
ATOM 697 C C . LEU A 1 93 ? -14.617 -28.109 -7.34 1 98.38 93 LEU A C 1
ATOM 699 O O . LEU A 1 93 ? -15.023 -28.047 -6.18 1 98.38 93 LEU A O 1
ATOM 703 N N . GLN A 1 94 ? -14.742 -27.141 -8.273 1 97.81 94 GLN A N 1
ATOM 704 C CA . GLN A 1 94 ? -15.484 -25.938 -7.918 1 97.81 94 GLN A CA 1
ATOM 705 C C . GLN A 1 94 ? -15.055 -25.406 -6.559 1 97.81 94 GLN A C 1
ATOM 707 O O . GLN A 1 94 ? -15.891 -25.203 -5.672 1 97.81 94 GLN A O 1
ATOM 712 N N . VAL A 1 95 ? -13.828 -25.094 -6.426 1 98.06 95 VAL A N 1
ATOM 713 C CA . VAL A 1 95 ? -13.188 -24.781 -5.156 1 98.06 95 VAL A CA 1
ATOM 714 C C . VAL A 1 95 ? -13.766 -23.484 -4.594 1 98.06 95 VAL A C 1
ATOM 716 O O . VAL A 1 95 ? -14.141 -23.422 -3.424 1 98.06 95 VAL A O 1
ATOM 719 N N . PRO A 1 96 ? -13.852 -22.453 -5.438 1 95.88 96 PRO A N 1
ATOM 720 C CA . PRO A 1 96 ? -14.219 -21.156 -4.84 1 95.88 96 PRO A CA 1
ATOM 721 C C . PRO A 1 96 ? -15.727 -21.031 -4.602 1 95.88 96 PRO A C 1
ATOM 723 O O . PRO A 1 96 ? -16.516 -21.578 -5.359 1 95.88 96 PRO A O 1
ATOM 726 N N . GLN A 1 97 ? -16.031 -20.344 -3.576 1 96.31 97 GLN A N 1
ATOM 727 C CA . GLN A 1 97 ? -17.391 -19.828 -3.41 1 96.31 97 GLN A CA 1
ATOM 728 C C . GLN A 1 97 ? -17.5 -18.391 -3.912 1 96.31 97 GLN A C 1
ATOM 730 O O . GLN A 1 97 ? -18.156 -18.125 -4.918 1 96.31 97 GLN A O 1
ATOM 735 N N . CYS A 1 98 ? -16.781 -17.547 -3.342 1 96.56 98 CYS A N 1
ATOM 736 C CA . CYS A 1 98 ? -16.812 -16.172 -3.838 1 96.56 98 CYS A CA 1
ATOM 737 C C . CYS A 1 98 ? -15.766 -15.969 -4.922 1 96.56 98 CYS A C 1
ATOM 739 O O . CYS A 1 98 ? -15.938 -15.117 -5.797 1 96.56 98 CYS A O 1
ATOM 741 N N . GLY A 1 99 ? -14.617 -16.625 -4.855 1 97.25 99 GLY A N 1
ATOM 742 C CA . GLY A 1 99 ? -13.602 -16.641 -5.898 1 97.25 99 GLY A CA 1
ATOM 743 C C . GLY A 1 99 ? -12.562 -15.547 -5.734 1 97.25 99 GLY A C 1
ATOM 744 O O . GLY A 1 99 ? -11.617 -15.461 -6.52 1 97.25 99 GLY A O 1
ATOM 745 N N . TYR A 1 100 ? -12.656 -14.742 -4.707 1 97.44 100 TYR A N 1
ATOM 746 C CA . TYR A 1 100 ? -11.812 -13.555 -4.598 1 97.44 100 TYR A CA 1
ATOM 747 C C . TYR A 1 100 ? -10.352 -13.945 -4.379 1 97.44 100 TYR A C 1
ATOM 749 O O . TYR A 1 100 ? -9.453 -13.383 -5.004 1 97.44 100 TYR A O 1
ATOM 757 N N . CYS A 1 101 ? -10.125 -14.992 -3.572 1 98.06 101 CYS A N 1
ATOM 758 C CA . CYS A 1 101 ? -8.758 -15.328 -3.172 1 98.06 101 CYS A CA 1
ATOM 759 C C . CYS A 1 101 ? -8.172 -16.391 -4.086 1 98.06 101 CYS A C 1
ATOM 761 O O . CYS A 1 101 ? -7.008 -16.781 -3.93 1 98.06 101 CYS A O 1
ATOM 763 N N . GLN A 1 102 ? -8.883 -16.844 -5.074 1 98.06 102 GLN A N 1
ATOM 764 C CA . GLN A 1 102 ? -8.461 -18.031 -5.801 1 98.06 102 GLN A CA 1
ATOM 765 C C . GLN A 1 102 ? -7.18 -17.766 -6.586 1 98.06 102 GLN A C 1
ATOM 767 O O . GLN A 1 102 ? -6.352 -18.672 -6.742 1 98.06 102 GLN A O 1
ATOM 772 N N . SER A 1 103 ? -7.062 -16.547 -7.109 1 98.44 103 SER A N 1
ATOM 773 C CA . SER A 1 103 ? -5.848 -16.266 -7.871 1 98.44 103 SER A CA 1
ATOM 774 C C . SER A 1 103 ? -4.602 -16.484 -7.02 1 98.44 103 SER A C 1
ATOM 776 O O . SER A 1 103 ? -3.674 -17.188 -7.438 1 98.44 103 SER A O 1
ATOM 778 N N . GLY A 1 104 ? -4.625 -15.969 -5.789 1 98.81 104 GLY A N 1
ATOM 779 C CA . GLY A 1 104 ? -3.502 -16.172 -4.891 1 98.81 104 GLY A CA 1
ATOM 780 C C . GLY A 1 104 ? -3.332 -17.625 -4.477 1 98.81 104 GLY A C 1
ATOM 781 O O . GLY A 1 104 ? -2.209 -18.125 -4.402 1 98.81 104 GLY A O 1
ATOM 782 N N . GLN A 1 105 ? -4.457 -18.281 -4.258 1 98.88 105 GLN A N 1
ATOM 783 C CA . GLN A 1 105 ? -4.426 -19.688 -3.875 1 98.88 105 GLN A CA 1
ATOM 784 C C . GLN A 1 105 ? -3.797 -20.547 -4.969 1 98.88 105 GLN A C 1
ATOM 786 O O . GLN A 1 105 ? -2.922 -21.375 -4.695 1 98.88 105 GLN A O 1
ATOM 791 N N . ILE A 1 106 ? -4.211 -20.297 -6.148 1 98.81 106 ILE A N 1
ATOM 792 C CA . ILE A 1 106 ? -3.725 -21.078 -7.281 1 98.81 106 ILE A CA 1
ATOM 793 C C . ILE A 1 106 ? -2.232 -20.812 -7.484 1 98.81 106 ILE A C 1
ATOM 795 O O . ILE A 1 106 ? -1.454 -21.75 -7.68 1 98.81 106 ILE A O 1
ATOM 799 N N . MET A 1 107 ? -1.802 -19.594 -7.379 1 98.88 107 MET A N 1
ATOM 800 C CA . MET A 1 107 ? -0.388 -19.266 -7.543 1 98.88 107 MET A CA 1
ATOM 801 C C . MET A 1 107 ? 0.457 -19.938 -6.473 1 98.88 107 MET A C 1
ATOM 803 O O . MET A 1 107 ? 1.546 -20.438 -6.762 1 98.88 107 MET A O 1
ATOM 807 N N . SER A 1 108 ? -0.059 -19.938 -5.246 1 98.88 108 SER A N 1
ATOM 808 C CA . SER A 1 108 ? 0.646 -20.609 -4.16 1 98.88 108 SER A CA 1
ATOM 809 C C . SER A 1 108 ? 0.719 -22.125 -4.402 1 98.88 108 SER A C 1
ATOM 811 O O . SER A 1 108 ? 1.767 -22.734 -4.199 1 98.88 108 SER A O 1
ATOM 813 N N . ALA A 1 109 ? -0.355 -22.672 -4.852 1 98.81 109 ALA A N 1
ATOM 814 C CA . ALA A 1 109 ? -0.403 -24.109 -5.113 1 98.81 109 ALA A CA 1
ATOM 815 C C . ALA A 1 109 ? 0.554 -24.5 -6.238 1 98.81 109 ALA A C 1
ATOM 817 O O . ALA A 1 109 ? 1.252 -25.516 -6.148 1 98.81 109 ALA A O 1
ATOM 818 N N . VAL A 1 110 ? 0.525 -23.688 -7.266 1 98.56 110 VAL A N 1
ATOM 819 C CA . VAL A 1 110 ? 1.434 -23.938 -8.383 1 98.56 110 VAL A CA 1
ATOM 820 C C . VAL A 1 110 ? 2.875 -23.938 -7.879 1 98.56 110 VAL A C 1
ATOM 822 O O . VAL A 1 110 ? 3.652 -24.828 -8.227 1 98.56 110 VAL A O 1
ATOM 825 N N . HIS A 1 111 ? 3.227 -22.969 -7.094 1 98.69 111 HIS A N 1
ATOM 826 C CA . HIS A 1 111 ? 4.574 -22.922 -6.539 1 98.69 111 HIS A CA 1
ATOM 827 C C . HIS A 1 111 ? 4.867 -24.141 -5.672 1 98.69 111 HIS A C 1
ATOM 829 O O . HIS A 1 111 ? 5.941 -24.734 -5.77 1 98.69 111 HIS A O 1
ATOM 835 N N . LEU A 1 112 ? 3.955 -24.5 -4.816 1 98.62 112 LEU A N 1
ATOM 836 C CA . LEU A 1 112 ? 4.117 -25.656 -3.953 1 98.62 112 LEU A CA 1
ATOM 837 C C . LEU A 1 112 ? 4.441 -26.906 -4.773 1 98.62 112 LEU A C 1
ATOM 839 O O . LEU A 1 112 ? 5.41 -27.609 -4.48 1 98.62 112 LEU A O 1
ATOM 843 N N . LEU A 1 113 ? 3.662 -27.141 -5.844 1 98.19 113 LEU A N 1
ATOM 844 C CA . LEU A 1 113 ? 3.785 -28.359 -6.625 1 98.19 113 LEU A CA 1
ATOM 845 C C . LEU A 1 113 ? 5.043 -28.328 -7.488 1 98.19 113 LEU A C 1
ATOM 847 O O . LEU A 1 113 ? 5.57 -29.391 -7.859 1 98.19 113 LEU A O 1
ATOM 851 N N . GLN A 1 114 ? 5.5 -27.156 -7.812 1 96.88 114 GLN A N 1
ATOM 852 C CA . GLN A 1 114 ? 6.781 -27.016 -8.492 1 96.88 114 GLN A CA 1
ATOM 853 C C . GLN A 1 114 ? 7.934 -27.453 -7.59 1 96.88 114 GLN A C 1
ATOM 855 O O . GLN A 1 114 ? 8.906 -28.031 -8.055 1 96.88 114 GLN A O 1
ATOM 860 N N . GLN A 1 115 ? 7.777 -27.172 -6.324 1 97.25 115 GLN A N 1
ATOM 861 C CA . GLN A 1 115 ? 8.82 -27.5 -5.359 1 97.25 115 GLN A CA 1
ATOM 862 C C . GLN A 1 115 ? 8.711 -28.953 -4.883 1 97.25 115 GLN A C 1
ATOM 864 O O . GLN A 1 115 ? 9.719 -29.594 -4.594 1 97.25 115 GLN A O 1
ATOM 869 N N . ASN A 1 116 ? 7.555 -29.359 -4.758 1 97.44 116 ASN A N 1
ATOM 870 C CA . ASN A 1 116 ? 7.219 -30.688 -4.262 1 97.44 116 ASN A CA 1
ATOM 871 C C . ASN A 1 116 ? 6.055 -31.297 -5.035 1 97.44 116 ASN A C 1
ATOM 873 O O . ASN A 1 116 ? 4.891 -31.078 -4.691 1 97.44 116 ASN A O 1
ATOM 877 N N . PRO A 1 117 ? 6.352 -32.188 -5.938 1 96 117 PRO A N 1
ATOM 878 C CA . PRO A 1 117 ? 5.32 -32.719 -6.832 1 96 117 PRO A CA 1
ATOM 879 C C . PRO A 1 117 ? 4.324 -33.625 -6.113 1 96 117 PRO A C 1
ATOM 881 O O . PRO A 1 117 ? 3.26 -33.938 -6.656 1 96 117 PRO A O 1
ATOM 884 N N . ASP A 1 118 ? 4.668 -34.125 -5 1 96.5 118 ASP A N 1
ATOM 885 C CA . ASP A 1 118 ? 3.766 -34.969 -4.25 1 96.5 118 ASP A CA 1
ATOM 886 C C . ASP A 1 118 ? 3.768 -34.625 -2.764 1 96.5 118 ASP A C 1
ATOM 888 O O . ASP A 1 118 ? 4.141 -35.438 -1.922 1 96.5 118 ASP A O 1
ATOM 892 N N . PRO A 1 119 ? 3.281 -33.469 -2.414 1 98.25 119 PRO A N 1
ATOM 893 C CA . PRO A 1 119 ? 3.275 -33.031 -1.015 1 98.25 119 PRO A CA 1
ATOM 894 C C . PRO A 1 119 ? 2.287 -33.844 -0.159 1 98.25 119 PRO A C 1
ATOM 896 O O . PRO A 1 119 ? 1.245 -34.25 -0.656 1 98.25 119 PRO A O 1
ATOM 899 N N . SER A 1 120 ? 2.648 -33.938 1.1 1 98.31 120 SER A N 1
ATOM 900 C CA . SER A 1 120 ? 1.719 -34.531 2.055 1 98.31 120 SER A CA 1
ATOM 901 C C . SER A 1 120 ? 0.549 -33.594 2.346 1 98.31 120 SER A C 1
ATOM 903 O O . SER A 1 120 ? 0.599 -32.406 2.018 1 98.31 120 SER A O 1
ATOM 905 N N . ASP A 1 121 ? -0.508 -34.156 2.971 1 97.75 121 ASP A N 1
ATOM 906 C CA . ASP A 1 121 ? -1.656 -33.344 3.357 1 97.75 121 ASP A CA 1
ATOM 907 C C . ASP A 1 121 ? -1.245 -32.25 4.324 1 97.75 121 ASP A C 1
ATOM 909 O O . ASP A 1 121 ? -1.759 -31.109 4.254 1 97.75 121 ASP A O 1
ATOM 913 N N . ASP A 1 122 ? -0.366 -32.562 5.223 1 98.19 122 ASP A N 1
ATOM 914 C CA . ASP A 1 122 ? 0.107 -31.578 6.191 1 98.19 122 ASP A CA 1
ATOM 915 C C . ASP A 1 122 ? 0.869 -30.438 5.504 1 98.19 122 ASP A C 1
ATOM 917 O O . ASP A 1 122 ? 0.724 -29.266 5.867 1 98.19 122 ASP A O 1
ATOM 921 N N . GLU A 1 123 ? 1.682 -30.797 4.562 1 98.25 123 GLU A N 1
ATOM 922 C CA . GLU A 1 123 ? 2.439 -29.797 3.807 1 98.25 123 GLU A CA 1
ATOM 923 C C . GLU A 1 123 ? 1.511 -28.891 3.002 1 98.25 123 GLU A C 1
ATOM 925 O O . GLU A 1 123 ? 1.716 -27.688 2.945 1 98.25 123 GLU A O 1
ATOM 930 N N . ILE A 1 124 ? 0.515 -29.531 2.375 1 98.62 124 ILE A N 1
ATOM 931 C CA . ILE A 1 124 ? -0.472 -28.766 1.622 1 98.62 124 ILE A CA 1
ATOM 932 C C . ILE A 1 124 ? -1.17 -27.766 2.549 1 98.62 124 ILE A C 1
ATOM 934 O O . ILE A 1 124 ? -1.267 -26.578 2.236 1 98.62 124 ILE A O 1
ATOM 938 N N . THR A 1 125 ? -1.635 -28.25 3.727 1 98.19 125 THR A N 1
ATOM 939 C CA . THR A 1 125 ? -2.346 -27.422 4.691 1 98.19 125 THR A CA 1
ATOM 940 C C . THR A 1 125 ? -1.465 -26.266 5.16 1 98.19 125 THR A C 1
ATOM 942 O O . THR A 1 125 ? -1.922 -25.125 5.246 1 98.19 125 THR A O 1
ATOM 945 N N . GLU A 1 126 ? -0.253 -26.578 5.418 1 97.88 126 GLU A N 1
ATOM 946 C CA . GLU A 1 126 ? 0.683 -25.562 5.898 1 97.88 126 GLU A CA 1
ATOM 947 C C . GLU A 1 126 ? 0.877 -24.453 4.871 1 97.88 126 GLU A C 1
ATOM 949 O O . GLU A 1 126 ? 0.765 -23.281 5.199 1 97.88 126 GLU A O 1
ATOM 954 N N . VAL A 1 127 ? 1.186 -24.812 3.656 1 98.06 127 VAL A N 1
ATOM 955 C CA . VAL A 1 127 ? 1.478 -23.828 2.615 1 98.06 127 VAL A CA 1
ATOM 956 C C . VAL A 1 127 ? 0.209 -23.062 2.264 1 98.06 127 VAL A C 1
ATOM 958 O O . VAL A 1 127 ? 0.23 -21.828 2.178 1 98.06 127 VAL A O 1
ATOM 961 N N . MET A 1 128 ? -0.903 -23.75 2.15 1 98.5 128 MET A N 1
ATOM 962 C CA . MET A 1 128 ? -2.123 -23.125 1.661 1 98.5 128 MET A CA 1
ATOM 963 C C . MET A 1 128 ? -2.781 -22.281 2.758 1 98.5 128 MET A C 1
ATOM 965 O O . MET A 1 128 ? -3.623 -21.438 2.475 1 98.5 128 MET A O 1
ATOM 969 N N . SER A 1 129 ? -2.398 -22.5 4.016 1 97.56 129 SER A N 1
ATOM 970 C CA . SER A 1 129 ? -2.896 -21.688 5.117 1 97.56 129 SER A CA 1
ATOM 971 C C . SER A 1 129 ? -2.438 -20.234 4.984 1 97.56 129 SER A C 1
ATOM 973 O O . SER A 1 129 ? -2.996 -19.344 5.617 1 97.56 129 SER A O 1
ATOM 975 N N . GLY A 1 130 ? -1.456 -20.016 4.145 1 97.88 130 GLY A N 1
ATOM 976 C CA . GLY A 1 130 ? -0.955 -18.688 3.893 1 97.88 130 GLY A CA 1
ATOM 977 C C . GLY A 1 130 ? -1.85 -17.875 2.973 1 97.88 130 GLY A C 1
ATOM 978 O O . GLY A 1 130 ? -1.61 -16.688 2.754 1 97.88 130 GLY A O 1
ATOM 979 N N . ASN A 1 131 ? -2.777 -18.547 2.445 1 98.62 131 ASN A N 1
ATOM 980 C CA . ASN A 1 131 ? -3.816 -17.891 1.663 1 98.62 131 ASN A CA 1
ATOM 981 C C . ASN A 1 131 ? -5.168 -17.938 2.369 1 98.62 131 ASN A C 1
ATOM 983 O O . ASN A 1 131 ? -5.863 -18.953 2.309 1 98.62 131 ASN A O 1
ATOM 987 N N . ILE A 1 132 ? -5.508 -16.844 2.941 1 98.19 132 ILE A N 1
ATOM 988 C CA . ILE A 1 132 ? -6.699 -16.781 3.781 1 98.19 132 ILE A CA 1
ATOM 989 C C . ILE A 1 132 ? -7.949 -16.797 2.906 1 98.19 132 ILE A C 1
ATOM 991 O O . ILE A 1 132 ? -8.008 -16.109 1.885 1 98.19 132 ILE A O 1
ATOM 995 N N . CYS A 1 133 ? -8.891 -17.578 3.297 1 97.38 133 CYS A N 1
ATOM 996 C CA . CYS A 1 133 ? -10.18 -17.703 2.615 1 97.38 133 CYS A CA 1
ATOM 997 C C . CYS A 1 133 ? -11.328 -17.5 3.586 1 97.38 133 CYS A C 1
ATOM 999 O O . CYS A 1 133 ? -11.594 -18.359 4.438 1 97.38 133 CYS A O 1
ATOM 1001 N N . ARG A 1 134 ? -12.07 -16.469 3.402 1 95.12 134 ARG A N 1
ATOM 1002 C CA . ARG A 1 134 ? -13.164 -16.156 4.324 1 95.12 134 ARG A CA 1
ATOM 1003 C C . ARG A 1 134 ? -14.344 -17.109 4.109 1 95.12 134 ARG A C 1
ATOM 1005 O O . ARG A 1 134 ? -15.148 -17.312 5.016 1 95.12 134 ARG A O 1
ATOM 1012 N N . CYS A 1 135 ? -14.438 -17.672 2.924 1 96.81 135 CYS A N 1
ATOM 1013 C CA . CYS A 1 135 ? -15.477 -18.656 2.631 1 96.81 135 CYS A CA 1
ATOM 1014 C C . CYS A 1 135 ? -15.188 -19.969 3.328 1 96.81 135 CYS A C 1
ATOM 1016 O O . CYS A 1 135 ? -16.078 -20.812 3.479 1 96.81 135 CYS A O 1
ATOM 1018 N N . GLY A 1 136 ? -13.961 -20.188 3.707 1 96.56 136 GLY A N 1
ATOM 1019 C CA . GLY A 1 136 ? -13.594 -21.375 4.477 1 96.56 136 GLY A CA 1
ATOM 1020 C C . GLY A 1 136 ? -13.578 -22.641 3.652 1 96.56 136 GLY A C 1
ATOM 1021 O O . GLY A 1 136 ? -13.898 -23.719 4.156 1 96.56 136 GLY A O 1
ATOM 1022 N N . THR A 1 137 ? -13.172 -22.562 2.396 1 97.19 137 THR A N 1
ATOM 1023 C CA . THR A 1 137 ? -13.195 -23.75 1.551 1 97.19 137 THR A CA 1
ATOM 1024 C C . THR A 1 137 ? -11.859 -24.484 1.607 1 97.19 137 THR A C 1
ATOM 1026 O O . THR A 1 137 ? -11.391 -25.016 0.598 1 97.19 137 THR A O 1
ATOM 1029 N N . TYR A 1 138 ? -11.25 -24.531 2.729 1 97.81 138 TYR A N 1
ATOM 1030 C CA . TYR A 1 138 ? -9.906 -25.062 2.889 1 97.81 138 TYR A CA 1
ATOM 1031 C C . TYR A 1 138 ? -9.867 -26.547 2.551 1 97.81 138 TYR A C 1
ATOM 1033 O O . TYR A 1 138 ? -8.883 -27.047 1.998 1 97.81 138 TYR A O 1
ATOM 1041 N N . ASP A 1 139 ? -10.938 -27.203 2.824 1 97.5 139 ASP A N 1
ATOM 1042 C CA . ASP A 1 139 ? -10.984 -28.625 2.484 1 97.5 139 ASP A CA 1
ATOM 1043 C C . ASP A 1 139 ? -10.977 -28.828 0.97 1 97.5 139 ASP A C 1
ATOM 1045 O O . ASP A 1 139 ? -10.312 -29.734 0.46 1 97.5 139 ASP A O 1
ATOM 1049 N N . ARG A 1 140 ? -11.727 -28.047 0.267 1 98.25 140 ARG A N 1
ATOM 1050 C CA . ARG A 1 140 ? -11.75 -28.141 -1.189 1 98.25 140 ARG A CA 1
ATOM 1051 C C . ARG A 1 140 ? -10.406 -27.734 -1.788 1 98.25 140 ARG A C 1
ATOM 1053 O O . ARG A 1 140 ? -9.977 -28.297 -2.795 1 98.25 140 ARG A O 1
ATOM 1060 N N . ILE A 1 141 ? -9.773 -26.734 -1.14 1 98.62 141 ILE A N 1
ATOM 1061 C CA . ILE A 1 141 ? -8.445 -26.312 -1.575 1 98.62 141 ILE A CA 1
ATOM 1062 C C . ILE A 1 141 ? -7.473 -27.484 -1.466 1 98.62 141 ILE A C 1
ATOM 1064 O O . ILE A 1 141 ? -6.738 -27.781 -2.414 1 98.62 141 ILE A O 1
ATOM 1068 N N . LYS A 1 142 ? -7.445 -28.203 -0.343 1 98.5 142 LYS A N 1
ATOM 1069 C CA . LYS A 1 142 ? -6.57 -29.359 -0.135 1 98.5 142 LYS A CA 1
ATOM 1070 C C . LYS A 1 142 ? -6.844 -30.453 -1.162 1 98.5 142 LYS A C 1
ATOM 1072 O O . LYS A 1 142 ? -5.914 -31 -1.757 1 98.5 142 LYS A O 1
ATOM 1077 N N . LYS A 1 143 ? -8.078 -30.719 -1.431 1 98.62 143 LYS A N 1
ATOM 1078 C CA . LYS A 1 143 ? -8.461 -31.719 -2.41 1 98.62 143 LYS A CA 1
ATOM 1079 C C . LYS A 1 143 ? -8.016 -31.328 -3.814 1 98.62 143 LYS A C 1
ATOM 1081 O O . LYS A 1 143 ? -7.586 -32.188 -4.598 1 98.62 143 LYS A O 1
ATOM 1086 N N . ALA A 1 144 ? -8.195 -30.062 -4.07 1 98.75 144 ALA A N 1
ATOM 1087 C CA . ALA A 1 144 ? -7.816 -29.578 -5.395 1 98.75 144 ALA A CA 1
ATOM 1088 C C . ALA A 1 144 ? -6.312 -29.719 -5.613 1 98.75 144 ALA A C 1
ATOM 1090 O O . ALA A 1 144 ? -5.871 -30.094 -6.703 1 98.75 144 ALA A O 1
ATOM 1091 N N . VAL A 1 145 ? -5.551 -29.406 -4.609 1 98.75 145 VAL A N 1
ATOM 1092 C CA . VAL A 1 145 ? -4.102 -29.547 -4.73 1 98.75 145 VAL A CA 1
ATOM 1093 C C . VAL A 1 145 ? -3.754 -31.016 -4.953 1 98.75 145 VAL A C 1
ATOM 1095 O O . VAL A 1 145 ? -2.926 -31.344 -5.809 1 98.75 145 VAL A O 1
ATOM 1098 N N . ARG A 1 146 ? -4.398 -31.906 -4.285 1 98.31 146 ARG A N 1
ATOM 1099 C CA . ARG A 1 146 ? -4.168 -33.344 -4.457 1 98.31 146 ARG A CA 1
ATOM 1100 C C . ARG A 1 146 ? -4.531 -33.781 -5.867 1 98.31 146 ARG A C 1
ATOM 1102 O O . ARG A 1 146 ? -3.793 -34.562 -6.488 1 98.31 146 ARG A O 1
ATOM 1109 N N . LEU A 1 147 ? -5.656 -33.281 -6.262 1 98.19 147 LEU A N 1
ATOM 1110 C CA . LEU A 1 147 ? -6.07 -33.625 -7.617 1 98.19 147 LEU A CA 1
ATOM 1111 C C . LEU A 1 147 ? -5.062 -33.125 -8.641 1 98.19 147 LEU A C 1
ATOM 1113 O O . LEU A 1 147 ? -4.754 -33.812 -9.617 1 98.19 147 LEU A O 1
ATOM 1117 N N . ALA A 1 148 ? -4.551 -31.969 -8.453 1 98.25 148 ALA A N 1
ATOM 1118 C CA . ALA A 1 148 ? -3.576 -31.375 -9.359 1 98.25 148 ALA A CA 1
ATOM 1119 C C . ALA A 1 148 ? -2.311 -32.219 -9.445 1 98.25 148 ALA A C 1
ATOM 1121 O O . ALA A 1 148 ? -1.683 -32.312 -10.5 1 98.25 148 ALA A O 1
ATOM 1122 N N . THR A 1 149 ? -1.916 -32.812 -8.281 1 97.5 149 THR A N 1
ATOM 1123 C CA . THR A 1 149 ? -0.756 -33.719 -8.297 1 97.5 149 THR A CA 1
ATOM 1124 C C . THR A 1 149 ? -0.957 -34.844 -9.281 1 97.5 149 THR A C 1
ATOM 1126 O O . THR A 1 149 ? -0.047 -35.188 -10.047 1 97.5 149 THR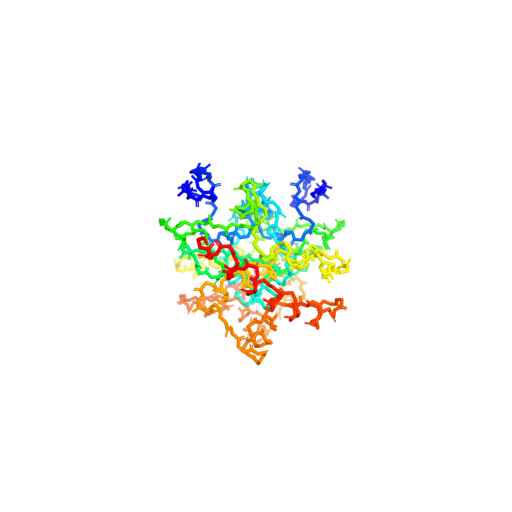 A O 1
ATOM 1129 N N . LYS A 1 150 ? -2.145 -35.406 -9.336 1 96.31 150 LYS A N 1
ATOM 1130 C CA . LYS A 1 150 ? -2.469 -36.5 -10.234 1 96.31 150 LYS A CA 1
ATOM 1131 C C . LYS A 1 150 ? -2.49 -36.031 -11.688 1 96.31 150 LYS A C 1
ATOM 1133 O O . LYS A 1 150 ? -2.002 -36.719 -12.578 1 96.31 150 LYS A O 1
ATOM 1138 N N . LEU A 1 151 ? -3.082 -34.906 -11.875 1 95.56 151 LEU A N 1
ATOM 1139 C CA . LEU A 1 151 ? -3.162 -34.344 -13.219 1 95.56 151 LEU A CA 1
ATOM 1140 C C . LEU A 1 151 ? -1.771 -34.062 -13.766 1 95.56 151 LEU A C 1
ATOM 1142 O O . LEU A 1 151 ? -1.511 -34.25 -14.961 1 95.56 151 LEU A O 1
ATOM 1146 N N . LEU A 1 152 ? -0.896 -33.594 -12.914 1 94.25 152 LEU A N 1
ATOM 1147 C CA . LEU A 1 152 ? 0.475 -33.281 -13.312 1 94.25 152 LEU A CA 1
ATOM 1148 C C . LEU A 1 152 ? 1.243 -34.562 -13.633 1 94.25 152 LEU A C 1
ATOM 1150 O O . LEU A 1 152 ? 2.055 -34.594 -14.562 1 94.25 152 LEU A O 1
ATOM 1154 N N . GLU A 1 153 ? 1.014 -35.562 -12.859 1 89.88 153 GLU A N 1
ATOM 1155 C CA . GLU A 1 153 ? 1.649 -36.844 -13.102 1 89.88 153 GLU A CA 1
ATOM 1156 C C . GLU A 1 153 ? 1.207 -37.438 -14.438 1 89.88 153 GLU A C 1
ATOM 1158 O O . GLU A 1 153 ? 2.018 -38.031 -15.164 1 89.88 153 GLU A O 1
ATOM 1163 N N . ASN A 1 154 ? -0.028 -37.281 -14.742 1 86.12 154 ASN A N 1
ATOM 1164 C CA . ASN A 1 154 ? -0.574 -37.812 -15.977 1 86.12 154 ASN A CA 1
ATOM 1165 C C . ASN A 1 154 ? -0.088 -37.062 -17.203 1 86.12 154 ASN A C 1
ATOM 1167 O O . ASN A 1 154 ? 0.026 -37.625 -18.297 1 86.12 154 ASN A O 1
ATOM 1171 N N . ASN A 1 155 ? 0.006 -35.781 -16.953 1 73.56 155 ASN A N 1
ATOM 1172 C CA . ASN A 1 155 ? 0.529 -34.969 -18.062 1 73.56 155 ASN A CA 1
ATOM 1173 C C . ASN A 1 155 ? 2.018 -35.25 -18.281 1 73.56 155 ASN A C 1
ATOM 1175 O O . ASN A 1 155 ? 2.535 -35 -19.375 1 73.56 155 ASN A O 1
ATOM 1179 N N . GLN A 1 156 ? 2.771 -35.688 -17.312 1 59.28 156 GLN A N 1
ATOM 1180 C CA . GLN A 1 156 ? 4.18 -36.062 -17.438 1 59.28 156 GLN A CA 1
ATOM 1181 C C . GLN A 1 156 ? 4.336 -37.438 -18 1 59.28 156 GLN A C 1
ATOM 1183 O O . GLN A 1 156 ? 5.41 -37.812 -18.5 1 59.28 156 GLN A O 1
ATOM 1188 N N . LEU A 1 157 ? 3.35 -38.344 -17.922 1 48.22 157 LEU A N 1
ATOM 1189 C CA . LEU A 1 157 ? 3.455 -39.688 -18.5 1 48.22 157 LEU A CA 1
ATOM 1190 C C . LEU A 1 157 ? 3.41 -39.625 -20.016 1 48.22 157 LEU A C 1
ATOM 1192 O O . LEU A 1 157 ? 2.547 -38.938 -20.594 1 48.22 157 LEU A O 1
ATOM 1196 N N . PRO A 1 158 ? 4.625 -40.094 -20.688 1 47.53 158 PRO A N 1
ATOM 1197 C CA . PRO A 1 158 ? 4.668 -40.219 -22.141 1 47.53 158 PRO A CA 1
ATOM 1198 C C . PRO A 1 158 ? 3.605 -41.188 -22.672 1 47.53 158 PRO A C 1
ATOM 1200 O O . PRO A 1 158 ? 3.156 -42.062 -21.953 1 47.53 158 PRO A O 1
ATOM 1203 N N . MET B 1 1 ? -12.766 -1.217 -11.031 1 83.06 1 MET B N 1
ATOM 1204 C CA . MET B 1 1 ? -12.344 0.182 -11.008 1 83.06 1 MET B CA 1
ATOM 1205 C C . MET B 1 1 ? -13.555 1.11 -10.969 1 83.06 1 MET B C 1
ATOM 1207 O O . MET B 1 1 ? -14.617 0.784 -11.508 1 83.06 1 MET B O 1
ATOM 1211 N N . ALA B 1 2 ? -13.609 2.184 -10.117 1 89.69 2 ALA B N 1
ATOM 1212 C CA . ALA B 1 2 ? -14.664 3.191 -10 1 89.69 2 ALA B CA 1
ATOM 1213 C C . ALA B 1 2 ? -14.086 4.598 -10.117 1 89.69 2 ALA B C 1
ATOM 1215 O O . ALA B 1 2 ? -12.875 4.797 -9.961 1 89.69 2 ALA B O 1
ATOM 1216 N N . THR B 1 3 ? -14.969 5.449 -10.602 1 96.12 3 THR B N 1
ATOM 1217 C CA . THR B 1 3 ? -14.594 6.855 -10.648 1 96.12 3 THR B CA 1
ATOM 1218 C C . THR B 1 3 ? -14.867 7.539 -9.312 1 96.12 3 THR B C 1
ATOM 1220 O O . THR B 1 3 ? -15.945 7.383 -8.742 1 96.12 3 THR B O 1
ATOM 1223 N N . TYR B 1 4 ? -13.914 8.219 -8.859 1 97.31 4 TYR B N 1
ATOM 1224 C CA . TYR B 1 4 ? -14.016 8.961 -7.602 1 97.31 4 TYR B CA 1
ATOM 1225 C C . TYR B 1 4 ? -13.828 10.453 -7.832 1 97.31 4 TYR B C 1
ATOM 1227 O O . TYR B 1 4 ? -13.094 10.859 -8.734 1 97.31 4 TYR B O 1
ATOM 1235 N N . THR B 1 5 ? -14.523 11.227 -7.07 1 98 5 THR B N 1
ATOM 1236 C CA . THR B 1 5 ? -14.281 12.656 -6.938 1 98 5 THR B CA 1
ATOM 1237 C C . THR B 1 5 ? -13.977 13.023 -5.488 1 98 5 THR B C 1
ATOM 1239 O O . THR B 1 5 ? -14.758 12.703 -4.586 1 98 5 THR B O 1
ATOM 1242 N N . ILE B 1 6 ? -12.906 13.633 -5.309 1 98.25 6 ILE B N 1
ATOM 1243 C CA . ILE B 1 6 ? -12.508 14.016 -3.959 1 98.25 6 ILE B CA 1
ATOM 1244 C C . ILE B 1 6 ? -12.188 15.508 -3.92 1 98.25 6 ILE B C 1
ATOM 1246 O O . ILE B 1 6 ? -11.906 16.109 -4.953 1 98.25 6 ILE B O 1
ATOM 1250 N N . ASN B 1 7 ? -12.328 16.109 -2.75 1 98.69 7 ASN B N 1
ATOM 1251 C CA . ASN B 1 7 ? -11.844 17.469 -2.529 1 98.69 7 ASN B CA 1
ATOM 1252 C C . ASN B 1 7 ? -10.414 17.469 -1.989 1 98.69 7 ASN B C 1
ATOM 1254 O O . ASN B 1 7 ? -10.172 17.031 -0.86 1 98.69 7 ASN B O 1
ATOM 1258 N N . LEU B 1 8 ? -9.508 17.906 -2.773 1 98.62 8 LEU B N 1
ATOM 1259 C CA . LEU B 1 8 ? -8.086 17.922 -2.434 1 98.62 8 LEU B CA 1
ATOM 1260 C C . LEU B 1 8 ? -7.562 19.359 -2.393 1 98.62 8 LEU B C 1
ATOM 1262 O O . LEU B 1 8 ? -7.531 20.031 -3.42 1 98.62 8 LEU B O 1
ATOM 1266 N N . ASN B 1 9 ? -7.195 19.75 -1.199 1 98.19 9 ASN B N 1
ATOM 1267 C CA . ASN B 1 9 ? -6.645 21.094 -1.028 1 98.19 9 ASN B CA 1
ATOM 1268 C C . ASN B 1 9 ? -7.578 22.156 -1.591 1 98.19 9 ASN B C 1
ATOM 1270 O O . ASN B 1 9 ? -7.129 23.078 -2.264 1 98.19 9 ASN B O 1
ATOM 1274 N N . GLY B 1 10 ? -8.812 21.906 -1.437 1 97.44 10 GLY B N 1
ATOM 1275 C CA . GLY B 1 10 ? -9.82 22.906 -1.797 1 97.44 10 GLY B CA 1
ATOM 1276 C C . GLY B 1 10 ? -10.328 22.75 -3.219 1 97.44 10 GLY B C 1
ATOM 1277 O O . GLY B 1 10 ? -11.219 23.484 -3.648 1 97.44 10 GLY B O 1
ATOM 1278 N N . GLU B 1 11 ? -9.82 21.812 -3.963 1 97.56 11 GLU B N 1
ATOM 1279 C CA . GLU B 1 11 ? -10.211 21.609 -5.355 1 97.56 11 GLU B CA 1
ATOM 1280 C C . GLU B 1 11 ? -10.758 20.203 -5.578 1 97.56 11 GLU B C 1
ATOM 1282 O O . GLU B 1 11 ? -10.211 19.234 -5.047 1 97.56 11 GLU B O 1
ATOM 1287 N N . ASP B 1 12 ? -11.75 20.109 -6.375 1 98.19 12 ASP B N 1
ATOM 1288 C CA . ASP B 1 12 ? -12.297 18.797 -6.715 1 98.19 12 ASP B CA 1
ATOM 1289 C C . ASP B 1 12 ? -11.445 18.109 -7.785 1 98.19 12 ASP B C 1
ATOM 1291 O O . ASP B 1 12 ? -11.055 18.75 -8.766 1 98.19 12 ASP B O 1
ATOM 1295 N N . GLN B 1 13 ? -11.102 16.922 -7.547 1 97.75 13 GLN B N 1
ATOM 1296 C CA . GLN B 1 13 ? -10.375 16.062 -8.484 1 97.75 13 GLN B CA 1
ATOM 1297 C C . GLN B 1 13 ? -11.148 14.789 -8.781 1 97.75 13 GLN B C 1
ATOM 1299 O O . GLN B 1 13 ? -11.656 14.133 -7.867 1 97.75 13 GLN B O 1
ATOM 1304 N N . SER B 1 14 ? -11.258 14.438 -10.039 1 98 14 SER B N 1
ATOM 1305 C CA . SER B 1 14 ? -11.914 13.195 -10.438 1 98 14 SER B CA 1
ATOM 1306 C C . SER B 1 14 ? -10.938 12.25 -11.125 1 98 14 SER B C 1
ATOM 1308 O O . SER B 1 14 ? -10.102 12.68 -11.922 1 98 14 SER B O 1
ATOM 1310 N N . PHE B 1 15 ? -11.016 10.977 -10.812 1 96.62 15 PHE B N 1
ATOM 1311 C CA . PHE B 1 15 ? -10.141 9.945 -11.367 1 96.62 15 PHE B CA 1
ATOM 1312 C C . PHE B 1 15 ? -10.758 8.562 -11.203 1 96.62 15 PHE B C 1
ATOM 1314 O O . PHE B 1 15 ? -11.742 8.398 -10.469 1 96.62 15 PHE B O 1
ATOM 1321 N N . THR B 1 16 ? -10.266 7.641 -11.914 1 96.19 16 THR B N 1
ATOM 1322 C CA . THR B 1 16 ? -10.711 6.25 -11.828 1 96.19 16 THR B CA 1
ATOM 1323 C C . THR B 1 16 ? -9.602 5.367 -11.266 1 96.19 16 THR B C 1
ATOM 1325 O O . THR B 1 16 ? -8.438 5.496 -11.656 1 96.19 16 THR B O 1
ATOM 1328 N N . CYS B 1 17 ? -9.945 4.543 -10.211 1 95.88 17 CYS B N 1
ATOM 1329 C CA . CYS B 1 17 ? -8.992 3.594 -9.641 1 95.88 17 CYS B CA 1
ATOM 1330 C C . CYS B 1 17 ? -9.719 2.504 -8.859 1 95.88 17 CYS B C 1
ATOM 1332 O O . CYS B 1 17 ? -10.945 2.492 -8.789 1 95.88 17 CYS B O 1
ATOM 1334 N N . ASP B 1 18 ? -8.922 1.517 -8.43 1 95.94 18 ASP B N 1
ATOM 1335 C CA . ASP B 1 18 ? -9.469 0.481 -7.559 1 95.94 18 ASP B CA 1
ATOM 1336 C C . ASP B 1 18 ? -9.914 1.066 -6.215 1 95.94 18 ASP B C 1
ATOM 1338 O O . ASP B 1 18 ? -9.219 1.907 -5.645 1 95.94 18 ASP B O 1
ATOM 1342 N N . GLU B 1 19 ? -11.062 0.652 -5.676 1 96.56 19 GLU B N 1
ATOM 1343 C CA . GLU B 1 19 ? -11.656 1.19 -4.461 1 96.56 19 GLU B CA 1
ATOM 1344 C C . GLU B 1 19 ? -10.742 0.985 -3.256 1 96.56 19 GLU B C 1
ATOM 1346 O O . GLU B 1 19 ? -10.836 1.713 -2.266 1 96.56 19 GLU B O 1
ATOM 1351 N N . ASN B 1 20 ? -9.812 -0.026 -3.357 1 96.75 20 ASN B N 1
ATOM 1352 C CA . ASN B 1 20 ? -8.969 -0.38 -2.223 1 96.75 20 ASN B CA 1
ATOM 1353 C C . ASN B 1 20 ? -7.594 0.284 -2.314 1 96.75 20 ASN B C 1
ATOM 1355 O O . ASN B 1 20 ? -6.762 0.123 -1.422 1 96.75 20 ASN B O 1
ATOM 1359 N N . MET B 1 21 ? -7.379 1.038 -3.422 1 96.81 21 MET B N 1
ATOM 1360 C CA . MET B 1 21 ? -6.082 1.691 -3.549 1 96.81 21 MET B CA 1
ATOM 1361 C C . MET B 1 21 ? -5.852 2.678 -2.408 1 96.81 21 MET B C 1
ATOM 1363 O O . MET B 1 21 ? -6.695 3.539 -2.148 1 96.81 21 MET B O 1
ATOM 1367 N N . PRO B 1 22 ? -4.668 2.463 -1.705 1 97.94 22 PRO B N 1
ATOM 1368 C CA . PRO B 1 22 ? -4.387 3.422 -0.633 1 97.94 22 PRO B CA 1
ATOM 1369 C C . PRO B 1 22 ? -4.316 4.863 -1.133 1 97.94 22 PRO B C 1
ATOM 1371 O O . PRO B 1 22 ? -3.762 5.121 -2.203 1 97.94 22 PRO B O 1
ATOM 1374 N N . LEU B 1 23 ? -4.895 5.746 -0.366 1 98.56 23 LEU B N 1
ATOM 1375 C CA . LEU B 1 23 ? -4.949 7.164 -0.703 1 98.56 23 LEU B CA 1
ATOM 1376 C C . LEU B 1 23 ? -3.553 7.707 -0.997 1 98.56 23 LEU B C 1
ATOM 1378 O O . LEU B 1 23 ? -3.385 8.562 -1.864 1 98.56 23 LEU B O 1
ATOM 1382 N N . LEU B 1 24 ? -2.512 7.195 -0.346 1 98.5 24 LEU B N 1
ATOM 1383 C CA . LEU B 1 24 ? -1.137 7.609 -0.603 1 98.5 24 LEU B CA 1
ATOM 1384 C C . LEU B 1 24 ? -0.791 7.461 -2.08 1 98.5 24 LEU B C 1
ATOM 1386 O O . LEU B 1 24 ? -0.263 8.391 -2.695 1 98.5 24 LEU B O 1
ATOM 1390 N N . TRP B 1 25 ? -1.122 6.332 -2.633 1 97.62 25 TRP B N 1
ATOM 1391 C CA . TRP B 1 25 ? -0.743 6.062 -4.016 1 97.62 25 TRP B CA 1
ATOM 1392 C C . TRP B 1 25 ? -1.647 6.812 -4.984 1 97.62 25 TRP B C 1
ATOM 1394 O O . TRP B 1 25 ? -1.205 7.234 -6.059 1 97.62 25 TRP B O 1
ATOM 1404 N N . VAL B 1 26 ? -2.904 7.043 -4.602 1 97.88 26 VAL B N 1
ATOM 1405 C CA . VAL B 1 26 ? -3.748 7.93 -5.398 1 97.88 26 VAL B CA 1
ATOM 1406 C C . VAL B 1 26 ? -3.096 9.305 -5.508 1 97.88 26 VAL B C 1
ATOM 1408 O O . VAL B 1 26 ? -2.943 9.844 -6.609 1 97.88 26 VAL B O 1
ATOM 1411 N N . LEU B 1 27 ? -2.67 9.805 -4.363 1 98.19 27 LEU B N 1
ATOM 1412 C CA . LEU B 1 27 ? -2.082 11.141 -4.332 1 98.19 27 LEU B CA 1
ATOM 1413 C C . LEU B 1 27 ? -0.809 11.195 -5.168 1 98.19 27 LEU B C 1
ATOM 1415 O O . LEU B 1 27 ? -0.683 12.039 -6.059 1 98.19 27 LEU B O 1
ATOM 1419 N N . ARG B 1 28 ? 0.061 10.242 -4.965 1 96.94 28 ARG B N 1
ATOM 1420 C CA . ARG B 1 28 ? 1.397 10.336 -5.543 1 96.94 28 ARG B CA 1
ATOM 1421 C C . ARG B 1 28 ? 1.389 9.93 -7.012 1 96.94 28 ARG B C 1
ATOM 1423 O O . ARG B 1 28 ? 2.023 10.578 -7.844 1 96.94 28 ARG B O 1
ATOM 1430 N N . GLU B 1 29 ? 0.616 8.867 -7.309 1 94.31 29 GLU B N 1
ATOM 1431 C CA . GLU B 1 29 ? 0.789 8.25 -8.617 1 94.31 29 GLU B CA 1
ATOM 1432 C C . GLU B 1 29 ? -0.364 8.602 -9.555 1 94.31 29 GLU B C 1
ATOM 1434 O O . GLU B 1 29 ? -0.163 8.773 -10.758 1 94.31 29 GLU B O 1
ATOM 1439 N N . VAL B 1 30 ? -1.553 8.711 -9.047 1 94.5 30 VAL B N 1
ATOM 1440 C CA . VAL B 1 30 ? -2.699 9.031 -9.891 1 94.5 30 VAL B CA 1
ATOM 1441 C C . VAL B 1 30 ? -2.799 10.539 -10.078 1 94.5 30 VAL B C 1
ATOM 1443 O O . VAL B 1 30 ? -2.932 11.023 -11.203 1 94.5 30 VAL B O 1
ATOM 1446 N N . LEU B 1 31 ? -2.623 11.305 -9.016 1 96.38 31 LEU B N 1
ATOM 1447 C CA . LEU B 1 31 ? -2.846 12.742 -9.062 1 96.38 31 LEU B CA 1
ATOM 1448 C C . LEU B 1 31 ? -1.521 13.5 -9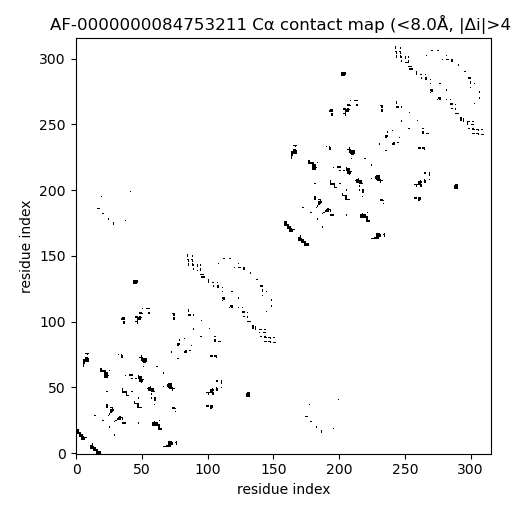.109 1 96.38 31 LEU B C 1
ATOM 1450 O O . LEU B 1 31 ? -1.503 14.727 -9.242 1 96.38 31 LEU B O 1
ATOM 1454 N N . GLN B 1 32 ? -0.437 12.852 -8.898 1 94.88 32 GLN B N 1
ATOM 1455 C CA . GLN B 1 32 ? 0.918 13.375 -9.031 1 94.88 32 GLN B CA 1
ATOM 1456 C C . GLN B 1 32 ? 1.196 14.453 -7.984 1 94.88 32 GLN B C 1
ATOM 1458 O O . GLN B 1 32 ? 1.855 15.453 -8.273 1 94.88 32 GLN B O 1
ATOM 1463 N N . LYS B 1 33 ? 0.531 14.328 -6.887 1 97.06 33 LYS B N 1
ATOM 1464 C CA . LYS B 1 33 ? 0.86 15.125 -5.707 1 97.06 33 LYS B CA 1
ATOM 1465 C C . LYS B 1 33 ? 1.835 14.391 -4.797 1 97.06 33 LYS B C 1
ATOM 1467 O O . LYS B 1 33 ? 1.418 13.617 -3.93 1 97.06 33 LYS B O 1
ATOM 1472 N N . THR B 1 34 ? 3.111 14.734 -4.918 1 97.06 34 THR B N 1
ATOM 1473 C CA . THR B 1 34 ? 4.141 13.867 -4.355 1 97.06 34 THR B CA 1
ATOM 1474 C C . THR B 1 34 ? 4.711 14.469 -3.074 1 97.06 34 THR B C 1
ATOM 1476 O O . THR B 1 34 ? 5.734 14.008 -2.566 1 97.06 34 THR B O 1
ATOM 1479 N N . GLY B 1 35 ? 4.043 15.508 -2.521 1 97.56 35 GLY B N 1
ATOM 1480 C CA . GLY B 1 35 ? 4.484 16.047 -1.25 1 97.56 35 GLY B CA 1
ATOM 1481 C C . GLY B 1 35 ? 4.371 15.062 -0.103 1 97.56 35 GLY B C 1
ATOM 1482 O O . GLY B 1 35 ? 5.215 15.055 0.797 1 97.56 35 GLY B O 1
ATOM 1483 N N . THR B 1 36 ? 3.258 14.305 -0.154 1 98.62 36 THR B N 1
ATOM 1484 C CA . THR B 1 36 ? 3.076 13.219 0.798 1 98.62 36 THR B CA 1
ATOM 1485 C C . THR B 1 36 ? 4.02 12.062 0.483 1 98.62 36 THR B C 1
ATOM 1487 O O . THR B 1 36 ? 4.102 11.609 -0.664 1 98.62 36 THR B O 1
ATOM 1490 N N . LYS B 1 37 ? 4.75 11.57 1.494 1 98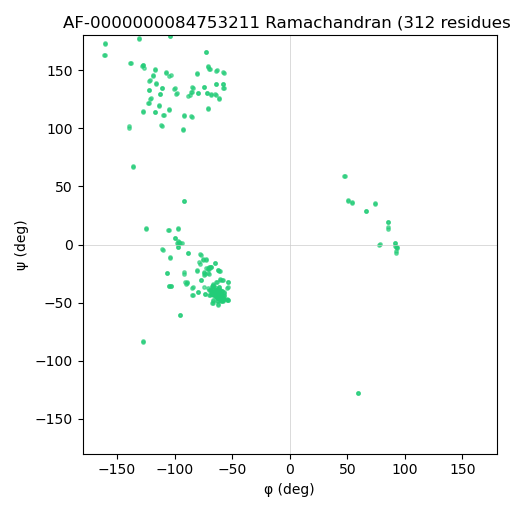.12 37 LYS B N 1
ATOM 1491 C CA . LYS B 1 37 ? 5.836 10.641 1.216 1 98.12 37 LYS B CA 1
ATOM 1492 C C . LYS B 1 37 ? 5.469 9.219 1.64 1 98.12 37 LYS B C 1
ATOM 1494 O O . LYS B 1 37 ? 4.699 9.031 2.586 1 98.12 37 LYS B O 1
ATOM 1499 N N . TYR B 1 38 ? 6.027 8.344 0.853 1 97.5 38 TYR B N 1
ATOM 1500 C CA . TYR B 1 38 ? 5.949 6.938 1.245 1 97.5 38 TYR B CA 1
ATOM 1501 C C . TYR B 1 38 ? 7.062 6.586 2.227 1 97.5 38 TYR B C 1
ATOM 1503 O O . TYR B 1 38 ? 8.219 6.973 2.033 1 97.5 38 TYR B O 1
ATOM 1511 N N . GLY B 1 39 ? 6.688 5.875 3.271 1 96.88 39 GLY B N 1
ATOM 1512 C CA . GLY B 1 39 ? 7.664 5.371 4.227 1 96.88 39 GLY B CA 1
ATOM 1513 C C . GLY B 1 39 ? 7.547 3.877 4.469 1 96.88 39 GLY B C 1
ATOM 1514 O O . GLY B 1 39 ? 8.18 3.078 3.771 1 96.88 39 GLY B O 1
ATOM 1515 N N . CYS B 1 40 ? 6.672 3.449 5.332 1 94.81 40 CYS B N 1
ATOM 1516 C CA . CYS B 1 40 ? 6.648 2.047 5.738 1 94.81 40 CYS B CA 1
ATOM 1517 C C . CYS B 1 40 ? 5.465 1.319 5.113 1 94.81 40 CYS B C 1
ATOM 1519 O O . CYS B 1 40 ? 5.457 0.09 5.031 1 94.81 40 CYS B O 1
ATOM 1521 N N . GLY B 1 41 ? 4.434 2.033 4.758 1 94.5 41 GLY B N 1
ATOM 1522 C CA . GLY B 1 41 ? 3.273 1.463 4.094 1 94.5 41 GLY B CA 1
ATOM 1523 C C . GLY B 1 41 ? 2.344 0.732 5.039 1 94.5 41 GLY B C 1
ATOM 1524 O O . GLY B 1 41 ? 1.317 0.193 4.621 1 94.5 41 GLY B O 1
ATOM 1525 N N . ILE B 1 42 ? 2.689 0.697 6.328 1 93.69 42 ILE B N 1
ATOM 1526 C CA . ILE B 1 42 ? 1.846 -0.044 7.258 1 93.69 42 ILE B CA 1
ATOM 1527 C C . ILE B 1 42 ? 1.416 0.869 8.406 1 93.69 42 ILE B C 1
ATOM 1529 O O . ILE B 1 42 ? 1.089 0.394 9.492 1 93.69 42 ILE B O 1
ATOM 1533 N N . GLY B 1 43 ? 1.6 2.201 8.25 1 96.5 43 GLY B N 1
ATOM 1534 C CA . GLY B 1 43 ? 1.031 3.191 9.148 1 96.5 43 GLY B CA 1
ATOM 1535 C C . GLY B 1 43 ? 1.896 3.455 10.367 1 96.5 43 GLY B C 1
ATOM 1536 O O . GLY B 1 43 ? 1.444 4.074 11.336 1 96.5 43 GLY B O 1
ATOM 1537 N N . GLN B 1 44 ? 3.143 3.115 10.297 1 96.75 44 GLN B N 1
ATOM 1538 C CA . GLN B 1 44 ? 3.961 3.195 11.5 1 96.75 44 GLN B CA 1
ATOM 1539 C C . GLN B 1 44 ? 4.859 4.43 11.477 1 96.75 44 GLN B C 1
ATOM 1541 O O . GLN B 1 44 ? 5.039 5.094 12.492 1 96.75 44 GLN B O 1
ATOM 1546 N N . CYS B 1 45 ? 5.379 4.867 10.383 1 97.94 45 CYS B N 1
ATOM 1547 C CA . CYS B 1 45 ? 6.453 5.855 10.352 1 97.94 45 CYS B CA 1
ATOM 1548 C C . CYS B 1 45 ? 5.887 7.27 10.312 1 97.94 45 CYS B C 1
ATOM 1550 O O . CYS B 1 45 ? 6.566 8.227 10.703 1 97.94 45 CYS B O 1
ATOM 1552 N N . GLY B 1 46 ? 4.73 7.441 9.664 1 98.62 46 GLY B N 1
ATOM 1553 C CA . GLY B 1 46 ? 4.047 8.727 9.727 1 98.62 46 GLY B CA 1
ATOM 1554 C C . GLY B 1 46 ? 4.398 9.648 8.578 1 98.62 46 GLY B C 1
ATOM 1555 O O . GLY B 1 46 ? 3.826 10.727 8.445 1 98.62 46 GLY B O 1
ATOM 1556 N N . ALA B 1 47 ? 5.297 9.227 7.688 1 98.56 47 ALA B N 1
ATOM 1557 C CA . ALA B 1 47 ? 5.723 10.078 6.578 1 98.56 47 ALA B CA 1
ATOM 1558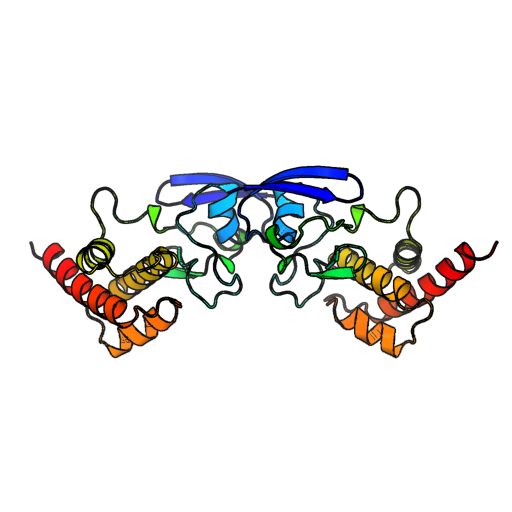 C C . ALA B 1 47 ? 4.551 10.406 5.66 1 98.56 47 ALA B C 1
ATOM 1560 O O . ALA B 1 47 ? 4.535 11.461 5.016 1 98.56 47 ALA B O 1
ATOM 1561 N N . CYS B 1 48 ? 3.518 9.602 5.691 1 98.75 48 CYS B N 1
ATOM 1562 C CA . CYS B 1 48 ? 2.406 9.703 4.754 1 98.75 48 CYS B CA 1
ATOM 1563 C C . CYS B 1 48 ? 1.252 10.492 5.363 1 98.75 48 CYS B C 1
ATOM 1565 O O . CYS B 1 48 ? 0.135 10.469 4.84 1 98.75 48 CYS B O 1
ATOM 1567 N N . THR B 1 49 ? 1.455 11.164 6.426 1 98.94 49 THR B N 1
ATOM 1568 C CA . THR B 1 49 ? 0.387 11.828 7.168 1 98.94 49 THR B CA 1
ATOM 1569 C C . THR B 1 49 ? -0.254 12.93 6.328 1 98.94 49 THR B C 1
ATOM 1571 O O . THR B 1 49 ? 0.446 13.75 5.73 1 98.94 49 THR B O 1
ATOM 1574 N N . ILE B 1 50 ? -1.529 12.922 6.227 1 98.94 50 ILE B N 1
ATOM 1575 C CA . ILE B 1 50 ? -2.377 13.969 5.668 1 98.94 50 ILE B CA 1
ATOM 1576 C C . ILE B 1 50 ? -3.516 14.281 6.637 1 98.94 50 ILE B C 1
ATOM 1578 O O . ILE B 1 50 ? -3.576 13.727 7.734 1 98.94 50 ILE B O 1
ATOM 1582 N N . HIS B 1 51 ? -4.332 15.281 6.258 1 98.81 51 HIS B N 1
ATOM 1583 C CA . HIS B 1 51 ? -5.52 15.547 7.066 1 98.81 51 HIS B CA 1
ATOM 1584 C C . HIS B 1 51 ? -6.789 15.172 6.316 1 98.81 51 HIS B C 1
ATOM 1586 O O . HIS B 1 51 ? -6.918 15.438 5.121 1 98.81 51 HIS B O 1
ATOM 1592 N N . LEU B 1 52 ? -7.668 14.516 6.941 1 98.62 52 LEU B N 1
ATOM 1593 C CA . LEU B 1 52 ? -9.055 14.305 6.527 1 98.62 52 LEU B CA 1
ATOM 1594 C C . LEU B 1 52 ? -10.008 15.094 7.414 1 98.62 52 LEU B C 1
ATOM 1596 O O . LEU B 1 52 ? -10.164 14.781 8.594 1 98.62 52 LEU B O 1
ATOM 1600 N N . ASP B 1 53 ? -10.641 16.125 6.832 1 98.25 53 ASP B N 1
ATOM 1601 C CA . ASP B 1 53 ? -11.484 17.047 7.594 1 98.25 53 ASP B CA 1
ATOM 1602 C C . ASP B 1 53 ? -10.75 17.578 8.82 1 98.25 53 ASP B C 1
ATOM 1604 O O . ASP B 1 53 ? -11.305 17.609 9.914 1 98.25 53 ASP B O 1
ATOM 1608 N N . GLY B 1 54 ? -9.5 17.812 8.625 1 97.56 54 GLY B N 1
ATOM 1609 C CA . GLY B 1 54 ? -8.711 18.469 9.648 1 97.56 54 GLY B CA 1
ATOM 1610 C C . GLY B 1 54 ? -8.031 17.5 10.594 1 97.56 54 GLY B C 1
ATOM 1611 O O . GLY B 1 54 ? -7.195 17.891 11.414 1 97.56 54 GLY B O 1
ATOM 1612 N N . ASN B 1 55 ? -8.305 16.203 10.484 1 98.12 55 ASN B N 1
ATOM 1613 C CA . ASN B 1 55 ? -7.723 15.188 11.367 1 98.12 55 ASN B CA 1
ATOM 1614 C C . ASN B 1 55 ? -6.555 14.469 10.695 1 98.12 55 ASN B C 1
ATOM 1616 O O . ASN B 1 55 ? -6.656 14.062 9.539 1 98.12 55 ASN B O 1
ATOM 1620 N N . ALA B 1 56 ? -5.504 14.336 11.453 1 98.56 56 ALA B N 1
ATOM 1621 C CA . ALA B 1 56 ? -4.336 13.641 10.922 1 98.56 56 ALA B CA 1
ATOM 1622 C C . ALA B 1 56 ? -4.621 12.156 10.727 1 98.56 56 ALA B C 1
ATOM 1624 O O . ALA B 1 56 ? -5.145 11.492 11.625 1 98.56 56 ALA B O 1
ATOM 1625 N N . VAL B 1 57 ? -4.332 11.641 9.531 1 98.69 57 VAL B N 1
ATOM 1626 C CA . VAL B 1 57 ? -4.484 10.219 9.242 1 98.69 57 VAL B CA 1
ATOM 1627 C C . VAL B 1 57 ? -3.295 9.727 8.422 1 98.69 57 VAL B C 1
ATOM 1629 O O . VAL B 1 57 ? -2.576 10.531 7.82 1 98.69 57 VAL B O 1
ATOM 1632 N N . ARG B 1 58 ? -3.035 8.43 8.492 1 98.69 58 ARG B N 1
ATOM 1633 C CA . ARG B 1 58 ? -2.033 7.789 7.648 1 98.69 58 ARG B CA 1
ATOM 1634 C C . ARG B 1 58 ? -2.621 7.398 6.297 1 98.69 58 ARG B C 1
ATOM 1636 O O . ARG B 1 58 ? -3.408 6.453 6.207 1 98.69 58 ARG B O 1
ATOM 1643 N N . SER B 1 59 ? -2.207 8.086 5.238 1 98.75 59 SER B N 1
ATOM 1644 C CA . SER B 1 59 ? -2.822 7.895 3.928 1 98.75 59 SER B CA 1
ATOM 1645 C C . SER B 1 59 ? -2.463 6.535 3.336 1 98.75 59 SER B C 1
ATOM 1647 O O . SER B 1 59 ? -3.16 6.031 2.453 1 98.75 59 SER B O 1
ATOM 1649 N N . CYS B 1 60 ? -1.328 5.887 3.811 1 97.81 60 CYS B N 1
ATOM 1650 C CA . CYS B 1 60 ? -0.894 4.602 3.27 1 97.81 60 CYS B CA 1
ATOM 1651 C C . CYS B 1 60 ? -1.815 3.479 3.725 1 97.81 60 CYS B C 1
ATOM 1653 O O . CYS B 1 60 ? -1.799 2.387 3.156 1 97.81 60 CYS B O 1
ATOM 1655 N N . MET B 1 61 ? -2.645 3.816 4.719 1 96.38 61 MET B N 1
ATOM 1656 C CA . MET B 1 61 ? -3.525 2.795 5.277 1 96.38 61 MET B CA 1
ATOM 1657 C C . MET B 1 61 ? -4.98 3.068 4.906 1 96.38 61 MET B C 1
ATOM 1659 O O . MET B 1 61 ? -5.871 2.291 5.258 1 96.38 61 MET B O 1
ATOM 1663 N N . MET B 1 62 ? -5.27 4.148 4.258 1 97.31 62 MET B N 1
ATOM 1664 C CA . MET B 1 62 ? -6.641 4.539 3.959 1 97.31 62 MET B CA 1
ATOM 1665 C C . MET B 1 62 ? -6.977 4.281 2.492 1 97.31 62 MET B C 1
ATOM 1667 O O . MET B 1 62 ? -6.414 4.918 1.601 1 97.31 62 MET B O 1
ATOM 1671 N N . PRO B 1 63 ? -7.926 3.389 2.256 1 97.88 63 PRO B N 1
ATOM 1672 C CA . PRO B 1 63 ? -8.359 3.227 0.864 1 97.88 63 PRO B CA 1
ATOM 1673 C C . PRO B 1 63 ? -9.164 4.418 0.354 1 97.88 63 PRO B C 1
ATOM 1675 O O . PRO B 1 63 ? -9.852 5.082 1.133 1 97.88 63 PRO B O 1
ATOM 1678 N N . ILE B 1 64 ? -9.141 4.633 -0.887 1 98.25 64 ILE B N 1
ATOM 1679 C CA . ILE B 1 64 ? -9.828 5.77 -1.488 1 98.25 64 ILE B CA 1
ATOM 1680 C C . ILE B 1 64 ? -11.328 5.672 -1.208 1 98.25 64 ILE B C 1
ATOM 1682 O O . ILE B 1 64 ? -11.992 6.688 -1.015 1 98.25 64 ILE B O 1
ATOM 1686 N N . SER B 1 65 ? -11.844 4.477 -1.079 1 97.69 65 SER B N 1
ATOM 1687 C CA . SER B 1 65 ? -13.273 4.277 -0.881 1 97.69 65 SER B CA 1
ATOM 1688 C C . SER B 1 65 ? -13.727 4.785 0.485 1 97.69 65 SER B C 1
ATOM 1690 O O . SER B 1 65 ? -14.914 5.031 0.704 1 97.69 65 SER B O 1
ATOM 1692 N N . ALA B 1 66 ? -12.836 4.957 1.422 1 97.5 66 ALA B N 1
ATOM 1693 C CA . ALA B 1 66 ? -13.156 5.359 2.787 1 97.5 66 ALA B CA 1
ATOM 1694 C C . ALA B 1 66 ? -13.188 6.879 2.922 1 97.5 66 ALA B C 1
ATOM 1696 O O . ALA B 1 66 ? -13.602 7.41 3.955 1 97.5 66 ALA B O 1
ATOM 1697 N N . VAL B 1 67 ? -12.789 7.617 1.896 1 97.88 67 VAL B N 1
ATOM 1698 C CA . VAL B 1 67 ? -12.641 9.062 1.984 1 97.88 67 VAL B CA 1
ATOM 1699 C C . VAL B 1 67 ? -14.016 9.727 2.002 1 97.88 67 VAL B C 1
ATOM 1701 O O . VAL B 1 67 ? -14.266 10.633 2.799 1 97.88 67 VAL B O 1
ATOM 1704 N N . GLY B 1 68 ? -14.906 9.195 1.113 1 95.88 68 GLY B N 1
ATOM 1705 C CA . GLY B 1 68 ? -16.234 9.797 1.021 1 95.88 68 GLY B CA 1
ATOM 1706 C C . GLY B 1 68 ? -16.203 11.258 0.638 1 95.88 68 GLY B C 1
ATOM 1707 O O . GLY B 1 68 ? -15.555 11.641 -0.345 1 95.88 68 GLY B O 1
ATOM 1708 N N . GLU B 1 69 ? -16.875 12.086 1.439 1 97.12 69 GLU B N 1
ATOM 1709 C CA . GLU B 1 69 ? -16.984 13.508 1.131 1 97.12 69 GLU B CA 1
ATOM 1710 C C . GLU B 1 69 ? -15.992 14.336 1.94 1 97.12 69 GLU B C 1
ATOM 1712 O O . GLU B 1 69 ? -16.016 15.562 1.893 1 97.12 69 GLU B O 1
ATOM 1717 N N . ALA B 1 70 ? -15.172 13.711 2.654 1 98.25 70 ALA B N 1
ATOM 1718 C CA . ALA B 1 70 ? -14.234 14.422 3.518 1 98.25 70 ALA B CA 1
ATOM 1719 C C . ALA B 1 70 ? -13.273 15.273 2.697 1 98.25 70 ALA B C 1
ATOM 1721 O O . ALA B 1 70 ? -12.945 14.93 1.56 1 98.25 70 ALA B O 1
ATOM 1722 N N . LYS B 1 71 ? -12.836 16.312 3.215 1 98.62 71 LYS B N 1
ATOM 1723 C CA . LYS B 1 71 ? -11.852 17.188 2.594 1 98.62 71 LYS B CA 1
ATOM 1724 C C . LYS B 1 71 ? -10.43 16.75 2.926 1 98.62 71 LYS B C 1
ATOM 1726 O O . LYS B 1 71 ? -10.094 16.547 4.098 1 98.62 71 LYS B O 1
ATOM 1731 N N . ILE B 1 72 ? -9.672 16.609 1.88 1 98.88 72 ILE B N 1
ATOM 1732 C CA . ILE B 1 72 ? -8.289 16.188 2.041 1 98.88 72 ILE B CA 1
ATOM 1733 C C . ILE B 1 72 ? -7.363 17.391 2.004 1 98.88 72 ILE B C 1
ATOM 1735 O O . ILE B 1 72 ? -7.465 18.234 1.107 1 98.88 72 ILE B O 1
ATOM 1739 N N . THR B 1 73 ? -6.484 17.469 3 1 98.81 73 THR B N 1
ATOM 1740 C CA . THR B 1 73 ? -5.418 18.469 3.004 1 98.81 73 THR B CA 1
ATOM 1741 C C . THR B 1 73 ? -4.055 17.797 3.105 1 98.81 73 THR B C 1
ATOM 1743 O O . THR B 1 73 ? -3.824 16.984 3.994 1 98.81 73 THR B O 1
ATOM 1746 N N . THR B 1 74 ? -3.191 18.031 2.131 1 98.75 74 THR B N 1
ATOM 1747 C CA . THR B 1 74 ? -1.814 17.547 2.156 1 98.75 74 THR B CA 1
ATOM 1748 C C . THR B 1 74 ? -0.852 18.688 2.488 1 98.75 74 THR B C 1
ATOM 1750 O O . THR B 1 74 ? -1.277 19.812 2.723 1 98.75 74 THR B O 1
ATOM 1753 N N . ILE B 1 75 ? 0.394 18.328 2.531 1 98.44 75 ILE B N 1
ATOM 1754 C CA . ILE B 1 75 ? 1.422 19.312 2.822 1 98.44 75 ILE B CA 1
ATOM 1755 C C . ILE B 1 75 ? 1.367 20.438 1.783 1 98.44 75 ILE B C 1
ATOM 1757 O O . ILE B 1 75 ? 1.662 21.594 2.092 1 98.44 75 ILE B O 1
ATOM 1761 N N . GLU B 1 76 ? 0.966 20.141 0.578 1 97.62 76 GLU B N 1
ATOM 1762 C CA . GLU B 1 76 ? 0.888 21.125 -0.504 1 97.62 76 GLU B CA 1
ATOM 1763 C C . GLU B 1 76 ? -0.311 22.047 -0.325 1 97.62 76 GLU B C 1
ATOM 1765 O O . GLU B 1 76 ? -0.409 23.078 -0.993 1 97.62 76 GLU B O 1
ATOM 1770 N N . GLY B 1 77 ? -1.197 21.672 0.575 1 97.38 77 GLY B N 1
ATOM 1771 C CA . GLY B 1 77 ? -2.416 22.438 0.774 1 97.38 77 GLY B CA 1
ATOM 1772 C C . GLY B 1 77 ? -2.328 23.391 1.94 1 97.38 77 GLY B C 1
ATOM 1773 O O . GLY B 1 77 ? -3.295 24.094 2.244 1 97.38 77 GLY B O 1
ATOM 1774 N N . ILE B 1 78 ? -1.178 23.438 2.6 1 94.94 78 ILE B N 1
ATOM 1775 C CA . ILE B 1 78 ? -1.05 24.375 3.703 1 94.94 78 ILE B CA 1
ATOM 1776 C C . ILE B 1 78 ? 0.042 25.406 3.385 1 94.94 78 ILE B C 1
ATOM 1778 O O . ILE B 1 78 ? 0.934 25.125 2.576 1 94.94 78 ILE B O 1
ATOM 1782 N N . GLY B 1 79 ? -0.037 26.562 3.854 1 87.12 79 GLY B N 1
ATOM 1783 C CA . GLY B 1 79 ? 1.006 27.578 3.754 1 87.12 79 GLY B CA 1
ATOM 1784 C C . GLY B 1 79 ? 0.949 28.359 2.461 1 87.12 79 GLY B C 1
ATOM 1785 O O . GLY B 1 79 ? 1.979 28.812 1.96 1 87.12 79 GLY B O 1
ATOM 1786 N N . ASP B 1 80 ? -0.036 28.328 1.733 1 81.5 80 ASP B N 1
ATOM 1787 C CA . ASP B 1 80 ? -0.212 29.156 0.539 1 81.5 80 ASP B CA 1
ATOM 1788 C C . ASP B 1 80 ? -1.347 30.156 0.725 1 81.5 80 ASP B C 1
ATOM 1790 O O . ASP B 1 80 ? -2.492 29.781 0.966 1 81.5 80 ASP B O 1
ATOM 1794 N N . PRO B 1 81 ? -0.987 31.406 0.621 1 85.31 81 PRO B N 1
ATOM 1795 C CA . PRO B 1 81 ? 0.196 32.031 0.018 1 85.31 81 PRO B CA 1
ATOM 1796 C C . PRO B 1 81 ? 1.331 32.219 1.02 1 85.31 81 PRO B C 1
ATOM 1798 O O . PRO B 1 81 ? 2.486 32.406 0.622 1 85.31 81 PRO B O 1
ATOM 1801 N N . GLU B 1 82 ? 0.985 32.312 2.236 1 90.06 82 GLU B N 1
ATOM 1802 C CA . GLU B 1 82 ? 2.004 32.438 3.27 1 90.06 82 GLU B CA 1
ATOM 1803 C C . GLU B 1 82 ? 2.223 31.141 4.027 1 90.06 82 GLU B C 1
ATOM 1805 O O . GLU B 1 82 ? 1.272 30.406 4.281 1 90.06 82 GLU B O 1
ATOM 1810 N N . LEU B 1 83 ? 3.473 30.969 4.391 1 94.88 83 LEU B N 1
ATOM 1811 C CA . LEU B 1 83 ? 3.816 29.75 5.113 1 94.88 83 LEU B CA 1
ATOM 1812 C C . LEU B 1 83 ? 2.998 29.625 6.395 1 94.88 83 LEU B C 1
ATOM 1814 O O . LEU B 1 83 ? 2.783 30.625 7.098 1 94.88 83 LEU B O 1
ATOM 1818 N N . HIS B 1 84 ? 2.473 28.469 6.645 1 96.25 84 HIS B N 1
ATOM 1819 C CA . HIS B 1 84 ? 1.88 28.172 7.945 1 96.25 84 HIS B CA 1
ATOM 1820 C C . HIS B 1 84 ? 2.893 28.375 9.07 1 96.25 84 HIS B C 1
ATOM 1822 O O . HIS B 1 84 ? 4.082 28.094 8.891 1 96.25 84 HIS B O 1
ATOM 1828 N N . PRO B 1 85 ? 2.482 28.781 10.227 1 97.12 85 PRO B N 1
ATOM 1829 C CA . PRO B 1 85 ? 3.412 29 11.336 1 97.12 85 PRO B CA 1
ATOM 1830 C C . PRO B 1 85 ? 4.289 27.797 11.625 1 97.12 85 PRO B C 1
ATOM 1832 O O . PRO B 1 85 ? 5.461 27.938 11.969 1 97.12 85 PRO B O 1
ATOM 1835 N N . VAL B 1 86 ? 3.768 26.594 11.492 1 98.44 86 VAL B N 1
ATOM 1836 C CA . VAL B 1 86 ? 4.559 25.391 11.688 1 98.44 86 VAL B CA 1
ATOM 1837 C C . VAL B 1 86 ? 5.652 25.297 10.625 1 98.44 86 VAL B C 1
ATOM 1839 O O . VAL B 1 86 ? 6.801 24.969 10.938 1 98.44 86 VAL B O 1
ATOM 1842 N N . GLN B 1 87 ? 5.309 25.578 9.414 1 98.25 87 GLN B N 1
ATOM 1843 C CA . GLN B 1 87 ? 6.301 25.594 8.344 1 98.25 87 GLN B CA 1
ATOM 1844 C C . GLN B 1 87 ? 7.359 26.656 8.586 1 98.25 87 GLN B C 1
ATOM 1846 O O . GLN B 1 87 ? 8.547 26.438 8.328 1 98.25 87 GLN B O 1
ATOM 1851 N N . GLN B 1 88 ? 6.934 27.797 9.055 1 97.88 88 GLN B N 1
ATOM 1852 C CA . GLN B 1 88 ? 7.867 28.875 9.398 1 97.88 88 GLN B CA 1
ATOM 1853 C C . GLN B 1 88 ? 8.859 28.422 10.461 1 97.88 88 GLN B C 1
ATOM 1855 O O . GLN B 1 88 ? 10.062 28.656 10.328 1 97.88 88 GLN B O 1
ATOM 1860 N N . ALA B 1 89 ? 8.328 27.766 11.445 1 98.44 89 ALA B N 1
ATOM 1861 C CA . ALA B 1 89 ? 9.18 27.266 12.531 1 98.44 89 ALA B CA 1
ATOM 1862 C C . ALA B 1 89 ? 10.18 26.234 12.016 1 98.44 89 ALA B C 1
ATOM 1864 O O . ALA B 1 89 ? 11.359 26.266 12.383 1 98.44 89 ALA B O 1
ATOM 1865 N N . TRP B 1 90 ? 9.734 25.297 11.188 1 98.5 90 TRP B N 1
ATOM 1866 C CA . TRP B 1 90 ? 10.594 24.281 10.594 1 98.5 90 TRP B CA 1
ATOM 1867 C C . TRP B 1 90 ? 11.734 24.938 9.805 1 98.5 90 TRP B C 1
ATOM 1869 O O . TRP B 1 90 ? 12.883 24.484 9.883 1 98.5 90 TRP B O 1
ATOM 1879 N N . LYS B 1 91 ? 11.367 25.938 9.047 1 97.44 91 LYS B N 1
ATOM 1880 C CA . LYS B 1 91 ? 12.352 26.656 8.242 1 97.44 91 LYS B CA 1
ATOM 1881 C C . LYS B 1 91 ? 13.336 27.406 9.125 1 97.44 91 LYS B C 1
ATOM 1883 O O . LYS B 1 91 ? 14.555 27.312 8.922 1 97.44 91 LYS B O 1
ATOM 1888 N N . GLU B 1 92 ? 12.859 28.141 10.031 1 97.81 92 GLU B N 1
ATOM 1889 C CA . GLU B 1 92 ? 13.672 28.984 10.898 1 97.81 92 GLU B CA 1
ATOM 1890 C C . GLU B 1 92 ? 14.695 28.156 11.68 1 97.81 92 GLU B C 1
ATOM 1892 O O . GLU B 1 92 ? 15.844 28.547 11.828 1 97.81 92 GLU B O 1
ATOM 1897 N N . LEU B 1 93 ? 14.242 27 12.117 1 98.38 93 LEU B N 1
ATOM 1898 C CA . LEU B 1 93 ? 15.102 26.188 12.977 1 98.38 93 LEU B CA 1
ATOM 1899 C C . LEU B 1 93 ? 15.844 25.141 12.164 1 98.38 93 LEU B C 1
ATOM 1901 O O . LEU B 1 93 ? 16.531 24.281 12.734 1 98.38 93 LEU B O 1
ATOM 1905 N N . GLN B 1 94 ? 15.617 25.188 10.836 1 97.81 94 GLN B N 1
ATOM 1906 C CA . GLN B 1 94 ? 16.297 24.219 9.977 1 97.81 94 GLN B CA 1
ATOM 1907 C C . GLN B 1 94 ? 16.156 22.812 10.539 1 97.81 94 GLN B C 1
ATOM 1909 O O . GLN B 1 94 ? 17.172 22.109 10.727 1 97.81 94 GLN B O 1
ATOM 1914 N N . VAL B 1 95 ? 14.977 22.359 10.695 1 98.06 95 VAL B N 1
ATOM 1915 C CA . VAL B 1 95 ? 14.648 21.125 11.414 1 98.06 95 VAL B CA 1
ATOM 1916 C C . VAL B 1 95 ? 15.203 19.922 10.656 1 98.06 95 VAL B C 1
ATOM 1918 O O . VAL B 1 95 ? 15.859 19.062 11.242 1 98.06 95 VAL B O 1
ATOM 1921 N N . PRO B 1 96 ? 14.953 19.875 9.352 1 95.62 96 PRO B N 1
ATOM 1922 C CA . PRO B 1 96 ? 15.305 18.625 8.68 1 95.62 96 PRO B CA 1
ATOM 1923 C C . PRO B 1 96 ? 16.797 18.531 8.344 1 95.62 96 PRO B C 1
ATOM 1925 O O . PRO B 1 96 ? 17.422 19.562 8.07 1 95.62 96 PRO B O 1
ATOM 1928 N N . GLN B 1 97 ? 17.281 17.375 8.383 1 96.25 97 GLN B N 1
ATOM 1929 C CA . GLN B 1 97 ? 18.562 17.078 7.758 1 96.25 97 GLN B CA 1
ATOM 1930 C C . GLN B 1 97 ? 18.375 16.516 6.352 1 96.25 97 GLN B C 1
ATOM 1932 O O . GLN B 1 97 ? 18.719 17.172 5.367 1 96.25 97 GLN B O 1
ATOM 1937 N N . CYS B 1 98 ? 17.719 15.438 6.281 1 96.5 98 CYS B N 1
ATOM 1938 C CA . CYS B 1 98 ? 17.484 14.906 4.945 1 96.5 98 CYS B CA 1
ATOM 1939 C C . CYS B 1 98 ? 16.172 15.438 4.379 1 96.5 98 CYS B C 1
ATOM 1941 O O . CYS B 1 98 ? 16 15.531 3.162 1 96.5 98 CYS B O 1
ATOM 1943 N N . GLY B 1 99 ? 15.172 15.695 5.191 1 97.25 99 GLY B N 1
ATOM 1944 C CA . GLY B 1 99 ? 13.93 16.359 4.809 1 97.25 99 GLY B CA 1
ATOM 1945 C C . GLY B 1 99 ? 12.852 15.391 4.371 1 97.25 99 GLY B C 1
ATOM 1946 O O . GLY B 1 99 ? 11.727 15.797 4.066 1 97.25 99 GLY B O 1
ATOM 1947 N N . TYR B 1 100 ? 13.102 14.109 4.395 1 97.44 100 TYR B N 1
ATOM 1948 C CA . TYR B 1 100 ? 12.18 13.148 3.805 1 97.44 100 TYR B CA 1
ATOM 1949 C C . TYR B 1 100 ? 10.883 13.078 4.602 1 97.44 100 TYR B C 1
ATOM 1951 O O . TYR B 1 100 ? 9.797 13.062 4.027 1 97.44 100 TYR B O 1
ATOM 1959 N N . CYS B 1 101 ? 10.992 13.125 5.941 1 98.06 101 CYS B N 1
ATOM 1960 C CA . CYS B 1 101 ? 9.828 12.891 6.785 1 98.06 101 CYS B CA 1
ATOM 1961 C C . CYS B 1 101 ? 9.148 14.203 7.156 1 98.06 101 CYS B C 1
ATOM 1963 O O . CYS B 1 101 ? 8.133 14.211 7.844 1 98.06 101 CYS B O 1
ATOM 1965 N N . GLN B 1 102 ? 9.633 15.305 6.684 1 98 102 GLN B N 1
ATOM 1966 C CA . GLN B 1 102 ? 9.18 16.594 7.219 1 98 102 GLN B CA 1
ATOM 1967 C C . GLN B 1 102 ? 7.719 16.844 6.867 1 98 102 GLN B C 1
ATOM 1969 O O . GLN B 1 102 ? 6.988 17.453 7.648 1 98 102 GLN B O 1
ATOM 1974 N N . SER B 1 103 ? 7.324 16.406 5.664 1 98.44 103 SER B N 1
ATOM 1975 C CA . SER B 1 103 ? 5.934 16.641 5.297 1 98.44 103 SER B CA 1
ATOM 1976 C C . SER B 1 103 ? 4.984 16.016 6.312 1 98.44 103 SER B C 1
ATOM 1978 O O . SER B 1 103 ? 4.066 16.672 6.805 1 98.44 103 SER B O 1
ATOM 1980 N N . GLY B 1 104 ? 5.266 14.758 6.684 1 98.81 104 GLY B N 1
ATOM 1981 C CA . GLY B 1 104 ? 4.449 14.102 7.684 1 98.81 104 GLY B CA 1
ATOM 1982 C C . GLY B 1 104 ? 4.555 14.734 9.062 1 98.81 104 GLY B C 1
ATOM 1983 O O . GLY B 1 104 ? 3.555 14.875 9.766 1 98.81 104 GLY B O 1
ATOM 1984 N N . GLN B 1 105 ? 5.766 15.133 9.398 1 98.88 105 GLN B N 1
ATOM 1985 C CA . GLN B 1 105 ? 6 15.773 10.688 1 98.88 105 GLN B CA 1
ATOM 1986 C C . GLN B 1 105 ? 5.211 17.078 10.805 1 98.88 105 GLN B C 1
ATOM 1988 O O . GLN B 1 105 ? 4.535 17.312 11.812 1 98.88 105 GLN B O 1
ATOM 1993 N N . ILE B 1 106 ? 5.266 17.828 9.773 1 98.81 106 ILE B N 1
ATOM 1994 C CA . ILE B 1 106 ? 4.598 19.125 9.773 1 98.81 106 ILE B CA 1
ATOM 1995 C C . ILE B 1 106 ? 3.086 18.938 9.828 1 98.81 106 ILE B C 1
ATOM 1997 O O . ILE B 1 106 ? 2.396 19.609 10.602 1 98.81 106 ILE B O 1
ATOM 2001 N N . MET B 1 107 ? 2.559 17.984 9.109 1 98.88 107 MET B N 1
ATOM 2002 C CA . MET B 1 107 ? 1.122 17.734 9.125 1 98.88 107 MET B CA 1
ATOM 2003 C C . MET B 1 107 ? 0.665 17.281 10.508 1 98.88 107 MET B C 1
ATOM 2005 O O . MET B 1 107 ? -0.396 17.703 10.984 1 98.88 107 MET B O 1
ATOM 2009 N N . SER B 1 108 ? 1.48 16.438 11.141 1 98.88 108 SER B N 1
ATOM 2010 C CA . SER B 1 108 ? 1.163 15.992 12.5 1 98.88 108 SER B CA 1
ATOM 2011 C C . SER B 1 108 ? 1.202 17.156 13.484 1 98.88 108 SER B C 1
ATOM 2013 O O . SER B 1 108 ? 0.32 17.281 14.336 1 98.88 108 SER B O 1
ATOM 2015 N N . ALA B 1 109 ? 2.176 18 13.336 1 98.81 109 ALA B N 1
ATOM 2016 C CA . ALA B 1 109 ? 2.32 19.141 14.227 1 98.81 109 ALA B CA 1
ATOM 2017 C C . ALA B 1 109 ? 1.159 20.109 14.055 1 98.81 109 ALA B C 1
ATOM 2019 O O . ALA B 1 109 ? 0.63 20.641 15.039 1 98.81 109 ALA B O 1
ATOM 2020 N N . VAL B 1 110 ? 0.829 20.344 12.805 1 98.62 110 VAL B N 1
ATOM 2021 C CA . VAL B 1 110 ? -0.299 21.234 12.531 1 98.62 110 VAL B CA 1
ATOM 2022 C C . VAL B 1 110 ? -1.554 20.688 13.219 1 98.62 110 VAL B C 1
ATOM 2024 O O . VAL B 1 110 ? -2.285 21.438 13.867 1 98.62 110 VAL B O 1
ATOM 2027 N N . HIS B 1 111 ? -1.798 19.422 13.078 1 98.69 111 HIS B N 1
ATOM 2028 C CA . HIS B 1 111 ? -2.957 18.812 13.719 1 98.69 111 HIS B CA 1
ATOM 2029 C C . HIS B 1 111 ? -2.875 18.938 15.234 1 98.69 111 HIS B C 1
ATOM 2031 O O . HIS B 1 111 ? -3.865 19.281 15.891 1 98.69 111 HIS B O 1
ATOM 2037 N N . LEU B 1 112 ? -1.74 18.656 15.805 1 98.62 112 LEU B N 1
ATOM 2038 C CA . LEU B 1 112 ? -1.539 18.766 17.25 1 98.62 112 LEU B CA 1
ATOM 2039 C C . LEU B 1 112 ? -1.92 20.156 17.75 1 98.62 112 LEU B C 1
ATOM 2041 O O . LEU B 1 112 ? -2.693 20.297 18.688 1 98.62 112 LEU B O 1
ATOM 2045 N N . LEU B 1 113 ? -1.417 21.203 17.047 1 98.19 113 LEU B N 1
ATOM 2046 C CA . LEU B 1 113 ? -1.596 22.578 17.5 1 98.19 113 LEU B CA 1
ATOM 2047 C C . LEU B 1 113 ? -3.027 23.047 17.266 1 98.19 113 LEU B C 1
ATOM 2049 O O . LEU B 1 113 ? -3.51 23.953 17.953 1 98.19 113 LEU B O 1
ATOM 2053 N N . GLN B 1 114 ? -3.68 22.453 16.297 1 96.81 114 GLN B N 1
ATOM 2054 C CA . GLN B 1 114 ? -5.102 22.719 16.109 1 96.81 114 GLN B CA 1
ATOM 2055 C C . GLN B 1 114 ? -5.926 22.188 17.281 1 96.81 114 GLN B C 1
ATOM 2057 O O . GLN B 1 114 ? -6.914 22.812 17.672 1 96.81 114 GLN B O 1
ATOM 2062 N N . GLN B 1 115 ? -5.48 21.094 17.828 1 97.25 115 GLN B N 1
ATOM 2063 C CA . GLN B 1 115 ? -6.195 20.469 18.938 1 97.25 115 GLN B CA 1
ATOM 2064 C C . GLN B 1 115 ? -5.797 21.094 20.266 1 97.25 115 GLN B C 1
ATOM 2066 O O . GLN B 1 115 ? -6.613 21.172 21.188 1 97.25 115 GLN B O 1
ATOM 2071 N N . ASN B 1 116 ? -4.609 21.406 20.359 1 97.44 116 ASN B N 1
ATOM 2072 C CA . ASN B 1 116 ? -4.004 21.953 21.562 1 97.44 116 ASN B CA 1
ATOM 2073 C C . ASN B 1 116 ? -3.016 23.078 21.25 1 97.44 116 ASN B C 1
ATOM 2075 O O . ASN B 1 116 ? -1.839 22.812 20.984 1 97.44 116 ASN B O 1
ATOM 2079 N N . PRO B 1 117 ? -3.43 24.297 21.406 1 95.94 117 PRO B N 1
ATOM 2080 C CA . PRO B 1 117 ? -2.607 25.422 20.984 1 95.94 117 PRO B CA 1
ATOM 2081 C C . PRO B 1 117 ? -1.361 25.609 21.844 1 95.94 117 PRO B C 1
ATOM 2083 O O . PRO B 1 117 ? -0.445 26.344 21.469 1 95.94 117 PRO B O 1
ATOM 2086 N N . ASP B 1 118 ? -1.349 25.078 22.984 1 96.44 118 ASP B N 1
ATOM 2087 C CA . ASP B 1 118 ? -0.189 25.203 23.859 1 96.44 118 ASP B CA 1
ATOM 2088 C C . ASP B 1 118 ? 0.145 23.859 24.516 1 96.44 118 ASP B C 1
ATOM 2090 O O . ASP B 1 118 ? 0.098 23.734 25.75 1 96.44 118 ASP B O 1
ATOM 2094 N N . PRO B 1 119 ? 0.555 22.891 23.781 1 98.25 119 PRO B N 1
ATOM 2095 C CA . PRO B 1 119 ? 0.873 21.578 24.328 1 98.25 119 PRO B CA 1
ATOM 2096 C C . PRO B 1 119 ? 2.133 21.578 25.188 1 98.25 119 PRO B C 1
ATOM 2098 O O . PRO B 1 119 ? 3.055 22.359 24.938 1 98.25 119 PRO B O 1
ATOM 2101 N N . SER B 1 120 ? 2.135 20.672 26.125 1 98.31 120 SER B N 1
ATOM 2102 C CA . SER B 1 120 ? 3.342 20.469 26.922 1 98.31 120 SER B CA 1
ATOM 2103 C C . SER B 1 120 ? 4.43 19.781 26.109 1 98.31 120 SER B C 1
ATOM 2105 O O . SER B 1 120 ? 4.156 19.234 25.047 1 98.31 120 SER B O 1
ATOM 2107 N N . ASP B 1 121 ? 5.66 19.812 26.641 1 97.69 121 ASP B N 1
ATOM 2108 C CA . ASP B 1 121 ? 6.77 19.125 25.984 1 97.69 121 ASP B CA 1
ATOM 2109 C C . ASP B 1 121 ? 6.496 17.625 25.875 1 97.69 121 ASP B C 1
ATOM 2111 O O . ASP B 1 121 ? 6.84 17 24.875 1 97.69 121 ASP B O 1
ATOM 2115 N N . ASP B 1 122 ? 5.922 17.078 26.891 1 98.19 122 ASP B N 1
ATOM 2116 C CA . ASP B 1 122 ? 5.602 15.656 26.891 1 98.19 122 ASP B CA 1
ATOM 2117 C C . ASP B 1 122 ? 4.562 15.328 25.812 1 98.19 122 ASP B C 1
ATOM 2119 O O . ASP B 1 122 ? 4.66 14.297 25.141 1 98.19 122 ASP B O 1
ATOM 2123 N N . GLU B 1 123 ? 3.582 16.156 25.719 1 98.19 123 GLU B N 1
ATOM 2124 C CA . GLU B 1 123 ? 2.547 15.969 24.703 1 98.19 123 GLU B CA 1
ATOM 2125 C C . GLU B 1 123 ? 3.125 16.078 23.297 1 98.19 123 GLU B C 1
ATOM 2127 O O . GLU B 1 123 ? 2.773 15.297 22.406 1 98.19 123 GLU B O 1
ATOM 2132 N N . ILE B 1 124 ? 4 17.062 23.109 1 98.62 124 ILE B N 1
ATOM 2133 C CA . ILE B 1 124 ? 4.664 17.234 21.828 1 98.62 124 ILE B CA 1
ATOM 2134 C C . ILE B 1 124 ? 5.461 15.977 21.484 1 98.62 124 ILE B C 1
ATOM 2136 O O . ILE B 1 124 ? 5.336 15.43 20.391 1 98.62 124 ILE B O 1
ATOM 2140 N N . THR B 1 125 ? 6.258 15.477 22.453 1 98.12 125 THR B N 1
ATOM 2141 C CA . THR B 1 125 ? 7.094 14.305 22.25 1 98.12 125 THR B CA 1
ATOM 2142 C C . THR B 1 125 ? 6.234 13.086 21.922 1 98.12 125 THR B C 1
ATOM 2144 O O . THR B 1 125 ? 6.566 12.32 21.016 1 98.12 125 THR B O 1
ATOM 2147 N N . GLU B 1 126 ? 5.172 12.977 22.625 1 97.81 126 GLU B N 1
ATOM 2148 C CA . GLU B 1 126 ? 4.285 11.836 22.406 1 97.81 126 GLU B CA 1
ATOM 2149 C C . GLU B 1 126 ? 3.705 11.836 21 1 97.81 126 GLU B C 1
ATOM 2151 O O . GLU B 1 126 ? 3.76 10.82 20.297 1 97.81 126 GLU B O 1
ATOM 2156 N N . VAL B 1 127 ? 3.141 12.93 20.594 1 98.06 127 VAL B N 1
ATOM 2157 C CA . VAL B 1 127 ? 2.48 13.016 19.281 1 98.06 127 VAL B CA 1
ATOM 2158 C C . VAL B 1 127 ? 3.52 12.914 18.172 1 98.06 127 VAL B C 1
ATOM 2160 O O . VAL B 1 127 ? 3.336 12.156 17.219 1 98.06 127 VAL B O 1
ATOM 2163 N N . MET B 1 128 ? 4.637 13.594 18.344 1 98.44 128 MET B N 1
ATOM 2164 C CA . MET B 1 128 ? 5.609 13.68 17.25 1 98.44 128 MET B CA 1
ATOM 2165 C C . MET B 1 128 ? 6.426 12.391 17.156 1 98.44 128 MET B C 1
ATOM 2167 O O . MET B 1 128 ? 7.062 12.141 16.125 1 98.44 128 MET B O 1
ATOM 2171 N N . SER B 1 129 ? 6.398 11.555 18.188 1 97.5 129 SER B N 1
ATOM 2172 C CA . SER B 1 129 ? 7.066 10.258 18.141 1 97.5 129 SER B CA 1
ATOM 2173 C C . SER B 1 129 ? 6.426 9.352 17.094 1 97.5 129 SER B C 1
ATOM 2175 O O . SER B 1 129 ? 7.023 8.352 16.688 1 97.5 129 SER B O 1
ATOM 2177 N N . GLY B 1 130 ? 5.238 9.719 16.656 1 97.88 130 GLY B N 1
ATOM 2178 C CA . GLY B 1 130 ? 4.539 8.953 15.633 1 97.88 130 GLY B CA 1
ATOM 2179 C C . GLY B 1 130 ? 5.074 9.211 14.242 1 97.88 130 GLY B C 1
ATOM 2180 O O . GLY B 1 130 ? 4.656 8.555 13.281 1 97.88 130 GLY B O 1
ATOM 2181 N N . ASN B 1 131 ? 5.906 10.156 14.18 1 98.62 131 ASN B N 1
ATOM 2182 C CA . ASN B 1 131 ? 6.629 10.422 12.938 1 98.62 131 ASN B CA 1
ATOM 2183 C C . ASN B 1 131 ? 8.117 10.102 13.078 1 98.62 131 ASN B C 1
ATOM 2185 O O . ASN B 1 131 ? 8.883 10.891 13.625 1 98.62 131 ASN B O 1
ATOM 2189 N N . ILE B 1 132 ? 8.469 8.992 12.539 1 98.19 132 ILE B N 1
ATOM 2190 C CA . ILE B 1 132 ? 9.82 8.477 12.719 1 98.19 132 ILE B CA 1
ATOM 2191 C C . ILE B 1 132 ? 10.797 9.281 11.859 1 98.19 132 ILE B C 1
ATOM 2193 O O . ILE B 1 132 ? 10.508 9.578 10.695 1 98.19 132 ILE B O 1
ATOM 2197 N N . CYS B 1 133 ? 11.891 9.617 12.438 1 97.31 133 CYS B N 1
ATOM 2198 C CA . CYS B 1 133 ? 12.961 10.359 11.781 1 97.31 133 CYS B CA 1
ATOM 2199 C C . CYS B 1 133 ? 14.297 9.641 11.938 1 97.31 133 CYS B C 1
ATOM 2201 O O . CYS B 1 133 ? 14.859 9.602 13.031 1 97.31 133 CYS B O 1
ATOM 2203 N N . ARG B 1 134 ? 14.844 9.18 10.883 1 95 134 ARG B N 1
ATOM 2204 C CA . ARG B 1 134 ? 16.094 8.422 10.945 1 95 134 ARG B CA 1
ATOM 2205 C C . ARG B 1 134 ? 17.281 9.352 11.203 1 95 134 ARG B C 1
ATOM 2207 O O . ARG B 1 134 ? 18.312 8.914 11.711 1 95 134 ARG B O 1
ATOM 2214 N N . CYS B 1 135 ? 17.141 10.609 10.844 1 96.81 135 CYS B N 1
ATOM 2215 C CA . CYS B 1 135 ? 18.172 11.602 11.125 1 96.81 135 CYS B CA 1
ATOM 2216 C C . CYS B 1 135 ? 18.234 11.93 12.609 1 96.81 135 CYS B C 1
ATOM 2218 O O . CYS B 1 135 ? 19.219 12.484 13.086 1 96.81 135 CYS B O 1
ATOM 2220 N N . GLY B 1 136 ? 17.172 11.641 13.312 1 96.5 136 GLY B N 1
ATOM 2221 C CA . GLY B 1 136 ? 17.156 11.805 14.758 1 96.5 136 GLY B CA 1
ATOM 2222 C C . GLY B 1 136 ? 17.062 13.258 15.195 1 96.5 136 GLY B C 1
ATOM 2223 O O . GLY B 1 136 ? 17.625 13.633 16.219 1 96.5 136 GLY B O 1
ATOM 2224 N N . THR B 1 137 ? 16.344 14.086 14.469 1 97.06 137 THR B N 1
ATOM 2225 C CA . THR B 1 137 ? 16.281 15.5 14.82 1 97.06 137 THR B CA 1
ATOM 2226 C C . THR B 1 137 ? 15.094 15.781 15.734 1 97.06 137 THR B C 1
ATOM 2228 O O . THR B 1 137 ? 14.445 16.828 15.625 1 97.06 137 THR B O 1
ATOM 2231 N N . TYR B 1 138 ? 14.805 14.898 16.625 1 97.81 138 TYR B N 1
ATOM 2232 C CA . TYR B 1 138 ? 13.617 14.977 17.469 1 97.81 138 TYR B CA 1
ATOM 2233 C C . TYR B 1 138 ? 13.664 16.203 18.359 1 97.81 138 TYR B C 1
ATOM 2235 O O . TYR B 1 138 ? 12.625 16.812 18.641 1 97.81 138 TYR B O 1
ATOM 2243 N N . ASP B 1 139 ? 14.836 16.578 18.75 1 97.44 139 ASP B N 1
ATOM 2244 C CA . ASP B 1 139 ? 14.953 17.781 19.578 1 97.44 139 ASP B CA 1
ATOM 2245 C C . ASP B 1 139 ? 14.586 19.031 18.781 1 97.44 139 ASP B C 1
ATOM 2247 O O . ASP B 1 139 ? 13.906 19.922 19.297 1 97.44 139 ASP B O 1
ATOM 2251 N N . ARG B 1 140 ? 15.031 19.125 17.562 1 98.25 140 ARG B N 1
ATOM 2252 C CA . ARG B 1 140 ? 14.695 20.266 16.719 1 98.25 140 ARG B CA 1
ATOM 2253 C C . ARG B 1 140 ? 13.203 20.281 16.391 1 98.25 140 ARG B C 1
ATOM 2255 O O . ARG B 1 140 ? 12.594 21.344 16.297 1 98.25 140 ARG B O 1
ATOM 2262 N N . ILE B 1 141 ? 12.656 19.078 16.25 1 98.69 141 ILE B N 1
ATOM 2263 C CA . ILE B 1 141 ? 11.219 18.969 16 1 98.69 141 ILE B CA 1
ATOM 2264 C C . ILE B 1 141 ? 10.445 19.531 17.188 1 98.69 141 ILE B C 1
ATOM 2266 O O . ILE B 1 141 ? 9.547 20.359 17.016 1 98.69 141 ILE B O 1
ATOM 2270 N N . LYS B 1 142 ? 10.836 19.156 18.406 1 98.5 142 LYS B N 1
ATOM 2271 C CA . LYS B 1 142 ? 10.172 19.641 19.609 1 98.5 142 LYS B CA 1
ATOM 2272 C C . LYS B 1 142 ? 10.289 21.156 19.703 1 98.5 142 LYS B C 1
ATOM 2274 O O . LYS B 1 142 ? 9.297 21.844 19.984 1 98.5 142 LYS B O 1
ATOM 2279 N N . LYS B 1 143 ? 11.422 21.688 19.438 1 98.56 143 LYS B N 1
ATOM 2280 C CA . LYS B 1 143 ? 11.648 23.141 19.484 1 98.56 143 LYS B CA 1
ATOM 2281 C C . LYS B 1 143 ? 10.812 23.859 18.438 1 98.56 143 LYS B C 1
ATOM 2283 O O . LYS B 1 143 ? 10.289 24.953 18.688 1 98.56 143 LYS B O 1
ATOM 2288 N N . ALA B 1 144 ? 10.758 23.234 17.297 1 98.75 144 ALA B N 1
ATOM 2289 C CA . ALA B 1 144 ? 10 23.844 16.203 1 98.75 144 ALA B CA 1
ATOM 2290 C C . ALA B 1 144 ? 8.516 23.906 16.547 1 98.75 144 ALA B C 1
ATOM 2292 O O . ALA B 1 144 ? 7.848 24.922 16.281 1 98.75 144 ALA B O 1
ATOM 2293 N N . VAL B 1 145 ? 8.008 22.859 17.141 1 98.75 145 VAL B N 1
ATOM 2294 C CA . VAL B 1 145 ? 6.605 22.875 17.547 1 98.75 145 VAL B CA 1
ATOM 2295 C C . VAL B 1 145 ? 6.379 23.969 18.578 1 98.75 145 VAL B C 1
ATOM 2297 O O . VAL B 1 145 ? 5.402 24.719 18.5 1 98.75 145 VAL B O 1
ATOM 2300 N N . ARG B 1 146 ? 7.27 24.141 19.5 1 98.31 146 ARG B N 1
ATOM 2301 C CA . ARG B 1 146 ? 7.168 25.188 20.516 1 98.31 146 ARG B CA 1
ATOM 2302 C C . ARG B 1 146 ? 7.207 26.578 19.875 1 98.31 146 ARG B C 1
ATOM 2304 O O . ARG B 1 146 ? 6.422 27.453 20.234 1 98.31 146 ARG B O 1
ATOM 2311 N N . LEU B 1 147 ? 8.109 26.688 18.969 1 98.19 147 LEU B N 1
ATOM 2312 C CA . LEU B 1 147 ? 8.203 27.969 18.266 1 98.19 147 LEU B CA 1
ATOM 2313 C C . LEU B 1 147 ? 6.914 28.266 17.516 1 98.19 147 LEU B C 1
ATOM 2315 O O . LEU B 1 147 ? 6.449 29.406 17.5 1 98.19 147 LEU B O 1
ATOM 2319 N N . ALA B 1 148 ? 6.34 27.297 16.906 1 98.25 148 ALA B N 1
ATOM 2320 C CA . ALA B 1 148 ? 5.105 27.469 16.141 1 98.25 148 ALA B CA 1
ATOM 2321 C C . ALA B 1 148 ? 3.967 27.938 17.047 1 98.25 148 ALA B C 1
ATOM 2323 O O . ALA B 1 148 ? 3.102 28.703 16.609 1 98.25 148 ALA B O 1
ATOM 2324 N N . THR B 1 149 ? 3.961 27.422 18.312 1 97.5 149 THR B N 1
ATOM 2325 C CA . THR B 1 149 ? 2.947 27.875 19.266 1 97.5 149 THR B CA 1
ATOM 2326 C C . THR B 1 149 ? 3.016 29.391 19.438 1 97.5 149 THR B C 1
ATOM 2328 O O . THR B 1 149 ? 1.985 30.078 19.453 1 97.5 149 THR B O 1
ATOM 2331 N N . LYS B 1 150 ? 4.199 29.938 19.5 1 96.25 150 LYS B N 1
ATOM 2332 C CA . LYS B 1 150 ? 4.41 31.375 19.672 1 96.25 150 LYS B CA 1
ATOM 2333 C C . LYS B 1 150 ? 4.004 32.125 18.422 1 96.25 150 LYS B C 1
ATOM 2335 O O . LYS B 1 150 ? 3.385 33.188 18.516 1 96.25 150 LYS B O 1
ATOM 2340 N N . LEU B 1 151 ? 4.383 31.594 17.328 1 95.56 151 LEU B N 1
ATOM 2341 C CA . LEU B 1 151 ? 4.047 32.219 16.062 1 95.56 151 LEU B CA 1
ATOM 2342 C C . LEU B 1 151 ? 2.539 32.281 15.852 1 95.56 151 LEU B C 1
ATOM 2344 O O . LEU B 1 151 ? 2.008 33.25 15.328 1 95.56 151 LEU B O 1
ATOM 2348 N N . LEU B 1 152 ? 1.881 31.25 16.266 1 94.12 152 LEU B N 1
ATOM 2349 C CA . LEU B 1 152 ? 0.429 31.172 16.141 1 94.12 152 LEU B CA 1
ATOM 2350 C C . LEU B 1 152 ? -0.245 32.156 17.094 1 94.12 152 LEU B C 1
ATOM 2352 O O . LEU B 1 152 ? -1.262 32.781 16.734 1 94.12 152 LEU B O 1
ATOM 2356 N N . GLU B 1 153 ? 0.288 32.281 18.25 1 89.69 153 GLU B N 1
ATOM 2357 C CA . GLU B 1 153 ? -0.235 33.25 19.219 1 89.69 153 GLU B CA 1
ATOM 2358 C C . GLU B 1 153 ? -0.088 34.688 18.719 1 89.69 153 GLU B C 1
ATOM 2360 O O . GLU B 1 153 ? -0.987 35.5 18.906 1 89.69 153 GLU B O 1
ATOM 2365 N N . ASN B 1 154 ? 0.995 34.938 18.062 1 85.81 154 ASN B N 1
ATOM 2366 C CA . ASN B 1 154 ? 1.262 36.281 17.562 1 85.81 154 ASN B CA 1
ATOM 2367 C C . ASN B 1 154 ? 0.392 36.594 16.359 1 85.81 154 ASN B C 1
ATOM 2369 O O . ASN B 1 154 ? 0.065 37.75 16.125 1 85.81 154 ASN B O 1
ATOM 2373 N N . ASN B 1 155 ? 0.213 35.562 15.586 1 73.31 155 ASN B N 1
ATOM 2374 C CA . ASN B 1 155 ? -0.662 35.781 14.438 1 73.31 155 ASN B CA 1
ATOM 2375 C C . ASN B 1 155 ? -2.119 35.938 14.859 1 73.31 155 ASN B C 1
ATOM 2377 O O . ASN B 1 155 ? -2.928 36.5 14.133 1 73.31 155 ASN B O 1
ATOM 2381 N N . GLN B 1 156 ? -2.543 35.406 15.992 1 59.22 156 GLN B N 1
ATOM 2382 C CA . GLN B 1 156 ? -3.885 35.562 16.547 1 59.22 156 GLN B CA 1
ATOM 2383 C C . GLN B 1 156 ? -4.039 36.906 17.266 1 59.22 156 GLN B C 1
ATOM 2385 O O . GLN B 1 156 ? -5.156 37.375 17.469 1 59.22 156 GLN B O 1
ATOM 2390 N N . LEU B 1 157 ? -2.994 37.562 17.734 1 48.22 157 LEU B N 1
ATOM 2391 C CA . LEU B 1 157 ? -3.098 38.875 18.375 1 48.22 157 LEU B CA 1
ATOM 2392 C C . LEU B 1 157 ? -3.441 39.938 17.344 1 48.22 157 LEU B C 1
ATOM 2394 O O . LEU B 1 157 ? -2.834 40 16.266 1 48.22 157 LEU B O 1
ATOM 2398 N N . PRO B 1 158 ? -4.734 40.625 17.562 1 46.75 158 PRO B N 1
ATOM 2399 C CA . PRO B 1 158 ? -5.121 41.781 16.734 1 46.75 158 PRO B CA 1
ATOM 2400 C C . PRO B 1 158 ? -4.117 42.906 16.812 1 46.75 158 PRO B C 1
ATOM 2402 O O . PRO B 1 158 ? -3.389 43.031 17.812 1 46.75 158 PRO B O 1
#

pLDDT: mean 96.0, std 7.06, range [46.75, 98.94]

Sequence (316 aa):
MATYTINLNGEDQSFTCDENMPLLWVLREVLQKTGTKYGCGIGQCGACTIHLDGNAVRSCMMPISAVGEAKITTIEGIGDPELHPVQQAWKELQVPQCGYCQSGQIMSAVHLLQQNPDPSDDEITEVMSGNICRCGTYDRIKKAVRLATKLLENNQLPMATYTINLNGEDQSFTCDENMPLLWVLREVLQKTGTKYGCGIGQCGACTIHLDGNAVRSCMMPISAVGEAKITTIEGIGDPELHPVQQAWKELQVPQCGYCQSGQIMSAVHLLQQNPDPSDDEITEVMSGNICRCGTYDRIKKAVRLATKLLENNQLP

Secondary structure (DSSP, 8-state):
-EEEEEEETTEEEEEEE-TTSBHHHIIIIIS--TTS--S-SSSSS-TTEEEETTEEEEGGG-BGGGTTTPEEE-GGGSSSSS--HHHHHHHHTT--SS-TTHHHHHHHHHHHHHH-SS--HHHHHHHHTTS--TT--HHHHHHHHHHHHHHHHHHH--/-EEEEEEETTEEEEEEE-TTSBHHHIIIIIS--TTS--S-SSSSS-TTEEEETTEEEEGGG-BGGGTTTPEEE-GGGSSSSSPPHHHHHHHHTT--SS-TTHHHHHHHHHHHHHH-SS--HHHHHHHHTTS--TT--HHHHHHHHHHHHHHHHHHH--

Solvent-accessible surface area (backbone atoms only — not comparable to full-atom values): 16960 Å² total; per-residue (Å²): 116,46,79,46,65,39,38,48,55,87,37,79,46,74,51,73,42,54,55,72,44,30,36,41,53,44,34,36,69,72,66,61,46,63,63,51,27,88,70,70,57,73,62,63,32,30,20,29,26,28,23,53,68,71,38,68,42,48,24,45,67,33,31,49,64,74,50,62,86,46,41,33,36,47,58,83,52,52,34,78,91,55,68,36,46,55,55,46,21,35,58,75,63,56,36,61,83,85,51,73,39,47,42,9,41,50,41,46,48,50,33,48,42,73,76,36,63,76,65,50,71,66,54,46,50,59,62,51,60,44,36,55,55,93,84,60,45,58,67,44,49,51,50,20,54,54,46,15,37,54,47,47,51,56,69,66,54,127,116,46,76,47,65,40,35,48,55,89,38,80,46,75,51,73,43,55,56,72,43,30,35,40,51,44,35,36,68,73,67,62,45,62,61,51,29,87,69,71,57,73,63,63,33,31,19,29,25,28,24,53,69,69,38,67,42,49,24,45,68,33,31,49,63,74,50,61,85,45,40,34,38,46,58,82,52,52,35,78,91,54,68,35,46,55,55,48,21,36,58,76,63,55,35,61,83,84,50,72,41,46,40,9,43,49,40,48,50,50,34,48,42,72,75,37,63,77,63,52,71,65,54,46,51,58,61,51,62,45,36,57,55,91,84,60,46,59,67,44,47,52,52,22,54,54,46,16,38,54,47,47,52,56,70,66,53,129